Protein AF-A0A6L9F354-F1 (afdb_monomer_lite)

Structure (mmCIF, N/CA/C/O backbone):
data_AF-A0A6L9F354-F1
#
_entry.id   AF-A0A6L9F354-F1
#
loop_
_atom_site.group_PDB
_atom_site.id
_atom_site.type_symbol
_atom_site.label_atom_id
_atom_site.label_alt_id
_atom_site.label_comp_id
_atom_site.label_asym_id
_atom_site.label_entity_id
_atom_site.label_seq_id
_atom_site.pdbx_PDB_ins_code
_atom_site.Cartn_x
_atom_site.Cartn_y
_atom_site.Cartn_z
_atom_site.occupancy
_atom_site.B_iso_or_equiv
_atom_site.auth_seq_id
_atom_site.auth_comp_id
_atom_site.auth_asym_id
_atom_site.auth_atom_id
_atom_site.pdbx_PDB_model_num
ATOM 1 N N . MET A 1 1 ? -67.242 -38.891 6.039 1.00 53.78 1 MET A N 1
ATOM 2 C CA . MET A 1 1 ? -65.949 -39.460 6.493 1.00 53.78 1 MET A CA 1
ATOM 3 C C . MET A 1 1 ? -64.707 -39.000 5.705 1.00 53.78 1 MET A C 1
ATOM 5 O O . MET A 1 1 ? -63.639 -39.540 5.950 1.00 53.78 1 MET A O 1
ATOM 9 N N . ASN A 1 2 ? -64.773 -37.965 4.845 1.00 54.09 2 ASN A N 1
ATOM 10 C CA . ASN A 1 2 ? -63.636 -37.584 3.977 1.00 54.09 2 ASN A CA 1
ATOM 11 C C . ASN A 1 2 ? -62.938 -36.252 4.314 1.00 54.09 2 ASN A C 1
ATOM 13 O O . ASN A 1 2 ? -61.935 -35.940 3.690 1.00 54.09 2 ASN A O 1
ATOM 17 N N . LYS A 1 3 ? -63.406 -35.466 5.296 1.00 46.69 3 LYS A N 1
ATOM 18 C CA . LYS A 1 3 ? -62.803 -34.149 5.602 1.00 46.69 3 LYS A CA 1
ATOM 19 C C . LYS A 1 3 ? -61.625 -34.194 6.588 1.00 46.69 3 LYS A C 1
ATOM 21 O O . LYS A 1 3 ? -60.781 -33.311 6.554 1.00 46.69 3 LYS A O 1
ATOM 26 N N . ILE A 1 4 ? -61.518 -35.241 7.409 1.00 52.12 4 ILE A N 1
ATOM 27 C CA . ILE A 1 4 ? -60.465 -35.350 8.439 1.00 52.12 4 ILE A CA 1
ATOM 28 C C . ILE A 1 4 ? -59.124 -35.828 7.846 1.00 52.12 4 ILE A C 1
ATOM 30 O O . ILE A 1 4 ? -58.065 -35.465 8.348 1.00 52.12 4 ILE A O 1
ATOM 34 N N . LYS A 1 5 ? -59.139 -36.559 6.720 1.00 48.53 5 LYS A N 1
ATOM 35 C CA . LYS A 1 5 ? -57.907 -37.052 6.073 1.00 48.53 5 LYS A CA 1
ATOM 36 C C . LYS A 1 5 ? -57.062 -35.954 5.411 1.00 48.53 5 LYS A C 1
ATOM 38 O O . LYS A 1 5 ? -55.851 -36.115 5.328 1.00 48.53 5 LYS A O 1
ATOM 43 N N . TYR A 1 6 ? -57.658 -34.836 4.992 1.00 52.31 6 TYR A N 1
ATOM 44 C CA . TYR A 1 6 ? -56.912 -33.753 4.333 1.00 52.31 6 TYR A CA 1
ATOM 45 C C . TYR A 1 6 ? -56.181 -32.824 5.315 1.00 52.31 6 TYR A C 1
ATOM 47 O O . TYR A 1 6 ? -55.147 -32.267 4.963 1.00 52.31 6 TYR A O 1
ATOM 55 N N . ILE A 1 7 ? -56.649 -32.709 6.563 1.00 54.97 7 ILE A N 1
ATOM 56 C CA . ILE A 1 7 ? -56.031 -31.823 7.566 1.00 54.97 7 ILE A CA 1
ATOM 57 C C . ILE A 1 7 ? -54.688 -32.384 8.063 1.00 54.97 7 ILE A C 1
ATOM 59 O O . ILE A 1 7 ? -53.736 -31.631 8.254 1.00 54.97 7 ILE A O 1
ATOM 63 N N . ILE A 1 8 ? -54.570 -33.709 8.199 1.00 54.41 8 ILE A N 1
ATOM 64 C CA . ILE A 1 8 ? -53.332 -34.354 8.673 1.00 54.41 8 ILE A CA 1
ATOM 65 C C . ILE A 1 8 ? -52.228 -34.302 7.600 1.00 54.41 8 ILE A C 1
ATOM 67 O O . ILE A 1 8 ? -51.055 -34.139 7.930 1.00 54.41 8 ILE A O 1
ATOM 71 N N . ILE A 1 9 ? -52.594 -34.348 6.313 1.00 54.56 9 ILE A N 1
ATOM 72 C CA . ILE A 1 9 ? -51.629 -34.251 5.205 1.00 54.56 9 ILE A CA 1
ATOM 73 C C . ILE A 1 9 ? -51.102 -32.812 5.053 1.00 54.56 9 ILE A C 1
ATOM 75 O O . ILE A 1 9 ? -49.907 -32.625 4.829 1.00 54.56 9 ILE A O 1
ATOM 79 N N . SER A 1 10 ? -51.935 -31.785 5.264 1.00 53.31 10 SER A N 1
ATOM 80 C CA . SER A 1 10 ? -51.472 -30.388 5.232 1.00 53.31 10 SER A CA 1
ATOM 81 C C . SER A 1 10 ? -50.5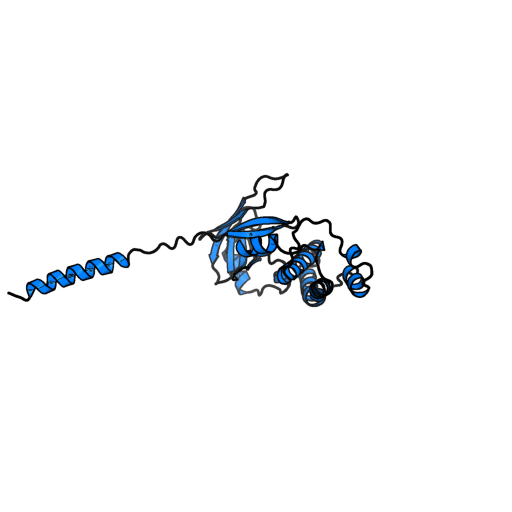40 -30.025 6.394 1.00 53.31 10 SER A C 1
ATOM 83 O O . SER A 1 10 ? -49.628 -29.225 6.198 1.00 53.31 10 SER A O 1
ATOM 85 N N . PHE A 1 11 ? -50.699 -30.632 7.576 1.00 52.28 11 PHE A N 1
ATOM 86 C CA . PHE A 1 11 ? -49.806 -30.365 8.712 1.00 52.28 11 PHE A CA 1
ATOM 87 C C . PHE A 1 11 ? -48.413 -30.990 8.529 1.00 52.28 11 PHE A C 1
ATOM 89 O O . PHE A 1 11 ? -47.414 -30.407 8.944 1.00 52.28 11 PHE A O 1
ATOM 96 N N . PHE A 1 12 ? -48.327 -32.135 7.843 1.00 50.78 12 PHE A N 1
ATOM 97 C CA . PHE A 1 12 ? -47.052 -32.797 7.554 1.00 50.78 12 PHE A CA 1
ATOM 98 C C . PHE A 1 12 ? -46.242 -32.084 6.459 1.00 50.78 12 PHE A C 1
ATOM 100 O O . PHE A 1 12 ? -45.018 -32.094 6.495 1.00 50.78 12 PHE A O 1
ATOM 107 N N . ILE A 1 13 ? -46.894 -31.415 5.503 1.00 53.69 13 ILE A N 1
ATOM 108 C CA . ILE A 1 13 ? -46.190 -30.645 4.461 1.00 53.69 13 ILE A CA 1
ATOM 109 C C . ILE A 1 13 ? -45.649 -29.316 5.021 1.00 53.69 13 ILE A C 1
ATOM 111 O O . ILE A 1 13 ? -44.578 -28.873 4.611 1.00 53.69 13 ILE A O 1
ATOM 115 N N . LEU A 1 14 ? -46.316 -28.712 6.011 1.00 49.09 14 LEU A N 1
ATOM 116 C CA . LEU A 1 14 ? -45.844 -27.479 6.657 1.00 49.09 14 LEU A CA 1
ATOM 117 C C . LEU A 1 14 ? -44.588 -27.685 7.522 1.00 49.09 14 LEU A C 1
ATOM 119 O O . LEU A 1 14 ? -43.729 -26.806 7.552 1.00 49.09 14 LEU A O 1
ATOM 123 N N . THR A 1 15 ? -44.402 -28.849 8.151 1.00 51.06 15 THR A N 1
ATOM 124 C CA . THR A 1 15 ? -43.202 -29.115 8.968 1.00 51.06 15 THR A CA 1
ATOM 125 C C . THR A 1 15 ? -41.948 -29.395 8.132 1.00 51.06 15 THR A C 1
ATOM 127 O O . THR A 1 15 ? -40.849 -29.020 8.541 1.00 51.06 15 THR A O 1
ATOM 130 N N . PHE A 1 16 ? -42.081 -29.954 6.923 1.00 48.53 16 PHE A N 1
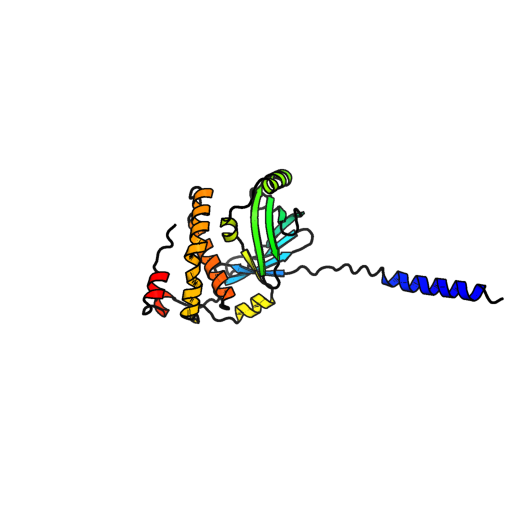ATOM 131 C CA . PHE A 1 16 ? -40.933 -30.153 6.026 1.00 48.53 16 PHE A CA 1
ATOM 132 C C . PHE A 1 16 ? -40.443 -28.867 5.342 1.00 48.53 16 PHE A C 1
ATOM 134 O O . PHE A 1 16 ? -39.273 -28.796 4.961 1.00 48.53 16 PHE A O 1
ATOM 141 N N . VAL A 1 17 ? -41.285 -27.835 5.216 1.00 49.75 17 VAL A N 1
ATOM 142 C CA . VAL A 1 17 ? -40.865 -26.534 4.663 1.00 49.75 17 VAL A CA 1
ATOM 143 C C . VAL A 1 17 ? -40.218 -25.652 5.741 1.00 49.75 17 VAL A C 1
ATOM 145 O O . VAL A 1 17 ? -39.266 -24.931 5.445 1.00 49.75 17 VAL A O 1
ATOM 148 N N . SER A 1 18 ? -40.622 -25.775 7.009 1.00 45.53 18 SER A N 1
ATOM 149 C CA . SER A 1 18 ? -39.992 -25.036 8.115 1.00 45.53 18 SER A CA 1
ATOM 150 C C . SER A 1 18 ? -38.597 -25.550 8.496 1.00 45.53 18 SER A C 1
ATOM 152 O O . SER A 1 18 ? -37.767 -24.760 8.937 1.00 45.53 18 SER A O 1
ATOM 154 N N . CYS A 1 19 ? -38.271 -26.826 8.252 1.00 43.25 19 CYS A N 1
ATOM 155 C CA . CYS A 1 19 ? -36.929 -27.354 8.544 1.00 43.25 19 CYS A CA 1
ATOM 156 C C . CYS A 1 19 ? -35.838 -26.922 7.547 1.00 43.25 19 CYS A C 1
ATOM 158 O O . CYS A 1 19 ? -34.658 -27.011 7.875 1.00 43.25 19 CYS A O 1
ATOM 160 N N . LYS A 1 20 ? -36.182 -26.415 6.352 1.00 46.69 20 LYS A N 1
ATOM 161 C CA . LYS A 1 20 ? -35.177 -25.878 5.410 1.00 46.69 20 LYS A CA 1
ATOM 162 C C . LYS A 1 20 ? -34.845 -24.400 5.626 1.00 46.69 20 LYS A C 1
ATOM 164 O O . LYS A 1 20 ? -33.807 -23.957 5.147 1.00 46.69 20 LYS A O 1
ATOM 169 N N . ALA A 1 21 ? -35.660 -23.659 6.377 1.00 42.12 21 ALA A N 1
ATOM 170 C CA . ALA A 1 21 ? -35.386 -22.259 6.719 1.00 42.12 21 ALA A CA 1
ATOM 171 C C . ALA A 1 21 ? -34.493 -22.100 7.966 1.00 42.12 21 ALA A C 1
ATOM 173 O O . ALA A 1 21 ? -34.005 -21.008 8.239 1.00 42.12 21 ALA A O 1
ATOM 174 N N . GLN A 1 22 ? -34.259 -23.190 8.705 1.00 38.31 22 GLN A N 1
ATOM 175 C CA . GLN A 1 22 ? -33.441 -23.212 9.921 1.00 38.31 22 GLN A CA 1
ATOM 176 C C . GLN A 1 22 ? -32.069 -23.869 9.724 1.00 38.31 22 GLN A C 1
ATOM 178 O O . GLN A 1 22 ? -31.306 -24.007 10.672 1.00 38.31 22 GLN A O 1
ATOM 183 N N . ASN A 1 23 ? -31.699 -24.154 8.473 1.00 34.44 23 ASN A N 1
ATOM 184 C CA . ASN A 1 23 ? -30.311 -23.991 8.065 1.00 34.44 23 ASN A CA 1
ATOM 185 C C . ASN A 1 23 ? -30.104 -22.496 7.828 1.00 34.44 23 ASN A C 1
ATOM 187 O O . ASN A 1 23 ? -29.947 -22.041 6.695 1.00 34.44 23 ASN A O 1
ATOM 191 N N . SER A 1 24 ? -30.117 -21.724 8.919 1.00 36.81 24 SER A N 1
ATOM 192 C CA . SER A 1 24 ? -29.285 -20.538 8.981 1.00 36.81 24 SER A CA 1
ATOM 193 C C . SER A 1 24 ? -27.887 -21.048 8.687 1.00 36.81 24 SER A C 1
ATOM 195 O O . SER A 1 24 ? -27.198 -21.587 9.554 1.00 36.81 24 SER A O 1
ATOM 197 N N . ILE A 1 25 ? -27.525 -20.965 7.413 1.00 41.47 25 ILE A N 1
ATOM 198 C CA . ILE A 1 25 ? -26.162 -20.857 6.963 1.00 41.47 25 ILE A CA 1
ATOM 199 C C . ILE A 1 25 ? -25.637 -19.694 7.803 1.00 41.47 25 ILE A C 1
ATOM 201 O O . ILE A 1 25 ? -25.779 -18.525 7.450 1.00 41.47 25 ILE A O 1
ATOM 205 N N . GLU A 1 26 ? -25.097 -20.013 8.981 1.00 37.38 26 GLU A N 1
ATOM 206 C CA . GLU A 1 26 ? -23.931 -19.327 9.483 1.00 37.38 26 GLU A CA 1
ATOM 207 C C . GLU A 1 26 ? -22.971 -19.404 8.306 1.00 37.38 26 GLU A C 1
ATOM 209 O O . GLU A 1 26 ? -22.224 -20.369 8.139 1.00 37.38 26 GLU A O 1
ATOM 214 N N . ASN A 1 27 ? -23.052 -18.408 7.424 1.00 37.50 27 ASN A N 1
ATOM 215 C CA . ASN A 1 27 ? -21.945 -18.019 6.594 1.00 37.50 27 ASN A CA 1
ATOM 216 C C . ASN A 1 27 ? -20.887 -17.653 7.628 1.00 37.50 27 ASN A C 1
ATOM 218 O O . ASN A 1 27 ? -20.761 -16.502 8.041 1.00 37.50 27 ASN A O 1
ATOM 222 N N . LYS A 1 28 ? -20.158 -18.665 8.109 1.00 41.53 28 LYS A N 1
ATOM 223 C CA . LYS A 1 28 ? -18.803 -18.510 8.596 1.00 41.53 28 LYS A CA 1
ATOM 224 C C . LYS A 1 28 ? -18.057 -18.011 7.374 1.00 41.53 28 LYS A C 1
ATOM 226 O O . LYS A 1 28 ? -17.455 -18.802 6.652 1.00 41.53 28 LYS A O 1
ATOM 231 N N . GLU A 1 29 ? -18.219 -16.716 7.088 1.00 55.06 29 GLU A N 1
ATOM 232 C CA . GLU A 1 29 ? -17.441 -16.001 6.098 1.00 55.06 29 GLU A CA 1
ATOM 233 C C . GLU A 1 29 ? -16.009 -16.361 6.428 1.00 55.06 29 GLU A C 1
ATOM 235 O O . GLU A 1 29 ? -15.495 -16.047 7.507 1.00 55.06 29 GLU A O 1
ATOM 240 N N . THR A 1 30 ? -15.418 -17.174 5.561 1.00 59.25 30 THR A N 1
ATOM 241 C CA . THR A 1 30 ? -14.065 -17.638 5.784 1.00 59.25 30 THR A CA 1
ATOM 242 C C . THR A 1 30 ? -13.212 -16.374 5.805 1.00 59.25 30 THR A C 1
ATOM 244 O O . THR A 1 30 ? -13.335 -15.575 4.870 1.00 59.25 30 THR A O 1
ATOM 247 N N . PRO A 1 31 ? -12.419 -16.132 6.866 1.00 73.81 31 PRO A N 1
ATOM 248 C CA . PRO A 1 31 ? -11.681 -14.887 7.007 1.00 73.81 31 PRO A CA 1
ATOM 249 C C . PRO A 1 31 ? -10.887 -14.605 5.735 1.00 73.81 31 PRO A C 1
ATOM 251 O O . PRO A 1 31 ? -10.047 -15.411 5.329 1.00 73.81 31 PRO A O 1
ATOM 254 N N . GLN A 1 32 ? -11.181 -13.487 5.073 1.00 84.31 32 GLN A N 1
ATOM 255 C CA . GLN A 1 32 ? -10.500 -13.156 3.831 1.00 84.31 32 GLN A CA 1
ATOM 256 C C . GLN A 1 32 ? -9.068 -12.728 4.156 1.00 84.31 32 GLN A C 1
ATOM 258 O O . GLN A 1 32 ? -8.847 -11.775 4.911 1.00 84.31 32 GLN A O 1
ATOM 263 N N . VAL A 1 33 ? -8.105 -13.448 3.581 1.00 93.69 33 VAL A N 1
ATOM 264 C CA . VAL A 1 33 ? -6.677 -13.153 3.712 1.00 93.69 33 VAL A CA 1
ATOM 265 C C . VAL A 1 33 ? -6.236 -12.275 2.548 1.00 93.69 33 VAL A C 1
ATOM 267 O O . VAL A 1 33 ? -6.520 -12.564 1.385 1.00 93.69 33 VAL A O 1
ATOM 270 N N . TRP A 1 34 ? -5.519 -11.213 2.884 1.00 95.88 34 TRP A N 1
ATOM 271 C CA . TRP A 1 34 ? -4.915 -10.267 1.960 1.00 95.88 34 TRP A CA 1
ATOM 272 C C . TRP A 1 34 ? -3.408 -10.225 2.171 1.00 95.88 34 TRP A C 1
ATOM 274 O O . TRP A 1 34 ? -2.936 -10.443 3.285 1.00 95.88 34 TRP A O 1
ATOM 284 N N . TYR A 1 35 ? -2.653 -9.905 1.127 1.00 95.12 35 TYR A N 1
ATOM 285 C CA . TYR A 1 35 ? -1.194 -9.967 1.139 1.00 95.12 35 TYR A CA 1
ATOM 286 C C . TYR A 1 35 ? -0.571 -8.639 0.737 1.00 95.12 35 TYR A C 1
ATOM 288 O O . TYR A 1 35 ? -1.126 -7.920 -0.080 1.00 95.12 35 TYR A O 1
ATOM 296 N N . SER A 1 36 ? 0.587 -8.287 1.274 1.00 92.81 36 SER A N 1
ATOM 297 C CA . SER A 1 36 ? 1.316 -7.103 0.807 1.00 92.81 36 SER A CA 1
ATOM 298 C C . SER A 1 36 ? 2.811 -7.336 0.890 1.00 92.81 36 SER A C 1
ATOM 300 O O . SER A 1 36 ? 3.277 -8.033 1.791 1.00 92.81 36 SER A O 1
ATOM 302 N N . TYR A 1 37 ? 3.543 -6.739 -0.042 1.00 90.00 37 TYR A N 1
ATOM 303 C CA . TYR A 1 37 ? 4.996 -6.771 -0.046 1.00 90.00 37 TYR A CA 1
ATOM 304 C C . TYR A 1 37 ? 5.543 -5.656 0.851 1.00 90.00 37 TYR A C 1
ATOM 306 O O . TYR A 1 37 ? 4.983 -4.555 0.888 1.00 90.00 37 TYR A O 1
ATOM 314 N N . ASN A 1 38 ? 6.603 -5.941 1.608 1.00 84.44 38 ASN A N 1
ATOM 315 C CA . ASN A 1 38 ? 7.429 -4.900 2.217 1.00 84.44 38 ASN A CA 1
ATOM 316 C C . ASN A 1 38 ? 8.431 -4.339 1.185 1.00 84.44 38 ASN A C 1
ATOM 318 O O . ASN A 1 38 ? 8.448 -4.747 0.023 1.00 84.44 38 ASN A O 1
ATOM 322 N N . THR A 1 39 ? 9.267 -3.394 1.613 1.00 75.81 39 THR A N 1
ATOM 323 C CA . THR A 1 39 ? 10.315 -2.779 0.778 1.00 75.81 39 THR A CA 1
ATOM 324 C C . THR A 1 39 ? 11.374 -3.777 0.305 1.00 75.81 39 THR A C 1
ATOM 326 O O . THR A 1 39 ? 12.026 -3.543 -0.703 1.00 75.81 39 THR A O 1
ATOM 329 N N . GLU A 1 40 ? 11.525 -4.910 0.990 1.00 79.81 40 GLU A N 1
ATOM 330 C CA . GLU A 1 40 ? 12.478 -5.978 0.655 1.00 79.81 40 GLU A CA 1
ATOM 331 C C . GLU A 1 40 ? 11.867 -7.066 -0.247 1.00 79.81 40 GLU A C 1
ATOM 333 O O . GLU A 1 40 ? 12.497 -8.093 -0.530 1.00 79.81 40 GLU A O 1
ATOM 338 N N . GLY A 1 41 ? 10.623 -6.855 -0.683 1.00 84.44 41 GLY A N 1
ATOM 339 C CA . GLY A 1 41 ? 9.870 -7.773 -1.527 1.00 84.44 41 GLY A CA 1
ATOM 340 C C . GLY A 1 41 ? 9.355 -9.018 -0.810 1.00 84.44 41 GLY A C 1
ATOM 341 O O . GLY A 1 41 ? 9.000 -10.005 -1.449 1.00 84.44 41 GLY A O 1
ATOM 342 N N . GLU A 1 42 ? 9.276 -8.988 0.515 1.00 87.75 42 GLU A N 1
ATOM 343 C CA . GLU A 1 42 ? 8.774 -10.092 1.322 1.00 87.75 42 GLU A CA 1
ATOM 344 C C . GLU A 1 42 ? 7.279 -9.948 1.603 1.00 87.75 42 GLU A C 1
ATOM 346 O O . GLU A 1 42 ? 6.756 -8.852 1.829 1.00 87.75 42 GLU A O 1
ATOM 351 N N . LEU A 1 43 ? 6.581 -11.082 1.625 1.00 89.94 43 LEU A N 1
ATOM 352 C CA . LEU A 1 43 ? 5.127 -11.119 1.675 1.00 89.94 43 LEU A CA 1
ATOM 353 C C . LEU A 1 43 ? 4.595 -11.210 3.112 1.00 89.94 43 LEU A C 1
ATOM 355 O O . LEU A 1 43 ? 4.704 -12.240 3.777 1.00 89.94 43 LEU A O 1
ATOM 359 N N . GLY A 1 44 ? 3.947 -10.144 3.575 1.00 92.06 44 GLY A N 1
ATOM 360 C CA . GLY A 1 44 ? 3.116 -10.152 4.778 1.00 92.06 44 GLY A CA 1
ATOM 361 C C . GLY A 1 44 ? 1.658 -10.481 4.465 1.00 92.06 44 GLY A C 1
ATOM 362 O O . GLY A 1 44 ? 1.224 -10.433 3.312 1.00 92.06 44 GLY A O 1
ATOM 363 N N . SER A 1 45 ? 0.867 -10.760 5.501 1.00 94.06 45 SER A N 1
ATOM 364 C CA . SER A 1 45 ? -0.576 -10.979 5.360 1.00 94.06 45 SER A CA 1
ATOM 365 C C . SER A 1 45 ? -1.405 -10.204 6.379 1.00 94.06 45 SER A C 1
ATOM 367 O O . SER A 1 45 ? -0.945 -9.863 7.467 1.00 94.06 45 SER A O 1
ATOM 369 N N . CYS A 1 46 ? -2.645 -9.926 6.002 1.00 94.50 46 CYS A N 1
ATOM 370 C CA . CYS A 1 46 ? -3.685 -9.326 6.816 1.00 94.50 46 CYS A CA 1
ATOM 371 C C . CYS A 1 46 ? -4.925 -10.214 6.718 1.00 94.50 46 CYS A C 1
ATOM 373 O O . CYS A 1 46 ? -5.360 -10.558 5.622 1.00 94.50 46 CYS A O 1
ATOM 375 N N . THR A 1 47 ? -5.479 -10.623 7.855 1.00 95.00 47 THR A N 1
ATOM 376 C CA . THR A 1 47 ? -6.701 -11.433 7.914 1.00 95.00 47 THR A CA 1
ATOM 377 C C . THR A 1 47 ? -7.780 -10.669 8.661 1.00 95.00 47 THR A C 1
ATOM 379 O O . THR A 1 47 ? -7.571 -10.267 9.808 1.00 95.00 47 THR A O 1
ATOM 382 N N . PHE A 1 48 ? -8.932 -10.490 8.017 1.00 92.19 48 PHE A N 1
ATOM 383 C CA . PHE A 1 48 ? -10.093 -9.836 8.614 1.00 92.19 48 PHE A CA 1
ATOM 384 C C . PHE A 1 48 ? -10.996 -10.859 9.296 1.00 92.19 48 PHE A C 1
ATOM 386 O O . PHE A 1 48 ? -11.477 -11.795 8.659 1.00 92.19 48 PHE A O 1
ATOM 393 N N . TYR A 1 49 ? -11.246 -10.643 10.581 1.00 92.00 49 TYR A N 1
ATOM 394 C CA . TYR A 1 49 ? -12.264 -11.328 11.368 1.00 92.00 49 TYR A CA 1
ATOM 395 C C . TYR A 1 49 ? -13.390 -10.345 11.705 1.00 92.00 49 TYR A C 1
ATOM 397 O O . TYR A 1 49 ? -13.290 -9.147 11.438 1.00 92.00 49 TYR A O 1
ATOM 405 N N . LYS A 1 50 ? -14.466 -10.848 12.319 1.00 89.19 50 LYS A N 1
ATOM 406 C CA . LYS A 1 50 ? -15.624 -10.032 12.709 1.00 89.19 50 LYS A CA 1
ATOM 407 C C . LYS A 1 50 ? -15.253 -8.890 13.668 1.00 89.19 50 LYS A C 1
ATOM 409 O O . LYS A 1 50 ? -15.805 -7.802 13.556 1.00 89.19 50 LYS A O 1
ATOM 414 N N . ASP A 1 51 ? -14.340 -9.154 14.596 1.00 93.25 51 ASP A N 1
ATOM 415 C CA . ASP A 1 51 ? -13.996 -8.312 15.747 1.00 93.25 51 ASP A CA 1
ATOM 416 C C . ASP A 1 51 ? -12.536 -7.833 15.746 1.00 93.25 51 ASP A C 1
ATOM 418 O O . ASP A 1 51 ? -12.127 -7.085 16.631 1.00 93.25 51 ASP A O 1
ATOM 422 N N . LYS A 1 52 ? -11.718 -8.267 14.782 1.00 94.38 52 LYS A N 1
ATOM 423 C CA . LYS A 1 52 ? -10.289 -7.936 14.741 1.00 94.38 52 LYS A CA 1
ATOM 424 C C . LYS A 1 52 ? -9.677 -8.093 13.359 1.00 94.38 52 LYS A C 1
ATOM 426 O O . LYS A 1 52 ? -10.186 -8.795 12.488 1.00 94.38 52 LYS A O 1
ATOM 431 N N . ILE A 1 53 ? -8.512 -7.488 13.210 1.00 94.69 53 ILE A N 1
ATOM 432 C CA . ILE A 1 53 ? -7.632 -7.580 12.058 1.00 94.69 53 ILE A CA 1
ATOM 433 C C . ILE A 1 53 ? -6.300 -8.134 12.555 1.00 94.69 53 ILE A C 1
ATOM 435 O O . ILE A 1 53 ? -5.715 -7.614 13.508 1.00 94.69 53 ILE A O 1
ATOM 439 N N . VAL A 1 54 ? -5.834 -9.215 11.935 1.00 94.69 54 VAL A N 1
ATOM 440 C CA . VAL A 1 54 ? -4.570 -9.866 12.294 1.00 94.69 54 VAL A CA 1
ATOM 441 C C . VAL A 1 54 ? -3.559 -9.634 11.186 1.00 94.69 54 VAL A C 1
ATOM 443 O O . VAL A 1 54 ? -3.735 -10.119 10.069 1.00 94.69 54 VAL A O 1
ATOM 446 N N . PHE A 1 55 ? -2.483 -8.931 11.518 1.00 92.88 55 PHE A N 1
ATOM 447 C CA . PHE A 1 55 ? -1.338 -8.703 10.651 1.00 92.88 55 PHE A CA 1
ATOM 448 C C . PHE A 1 55 ? -0.239 -9.698 10.990 1.00 92.88 55 PHE A C 1
ATOM 450 O O . PHE A 1 55 ? 0.132 -9.852 12.153 1.00 92.88 55 PHE A O 1
ATOM 457 N N . LYS A 1 56 ? 0.298 -10.360 9.972 1.00 91.81 56 LYS A N 1
ATOM 458 C CA . LYS A 1 56 ? 1.470 -11.224 10.089 1.00 91.81 56 LYS A CA 1
ATOM 459 C C . LYS A 1 56 ? 2.548 -10.666 9.179 1.00 91.81 56 LYS A C 1
ATOM 461 O O . LYS A 1 56 ? 2.354 -10.621 7.961 1.00 91.81 56 LYS A O 1
ATOM 466 N N . SER A 1 57 ? 3.651 -10.232 9.770 1.00 83.06 57 SER A N 1
ATOM 467 C CA . SER A 1 57 ? 4.832 -9.837 9.008 1.00 83.06 57 SER A CA 1
ATOM 468 C C . SER A 1 57 ? 5.458 -11.064 8.330 1.00 83.06 57 SER A C 1
ATOM 470 O O . SER A 1 57 ? 5.286 -12.184 8.832 1.00 83.06 57 SER A O 1
ATOM 472 N N . PRO A 1 58 ? 6.147 -10.881 7.191 1.00 75.00 58 PRO A N 1
ATOM 473 C CA . PRO A 1 58 ? 6.960 -11.941 6.602 1.00 75.00 58 PRO A CA 1
ATOM 474 C C . PRO A 1 58 ? 7.988 -12.467 7.615 1.00 75.00 58 PRO A C 1
ATOM 476 O O . PRO A 1 58 ? 8.408 -11.742 8.515 1.00 75.00 58 PRO A O 1
ATOM 479 N N . ILE A 1 59 ? 8.362 -13.742 7.479 1.00 60.41 59 ILE A N 1
ATOM 480 C CA . ILE A 1 59 ? 9.506 -14.306 8.206 1.00 60.41 59 ILE A CA 1
ATOM 481 C C . ILE A 1 59 ? 10.750 -13.810 7.482 1.00 60.41 59 ILE A C 1
ATOM 483 O O . ILE A 1 59 ? 10.941 -14.177 6.322 1.00 60.41 59 ILE A O 1
ATOM 487 N N . THR A 1 60 ? 11.575 -13.012 8.148 1.00 59.91 60 THR A N 1
ATOM 488 C CA . THR A 1 60 ? 12.916 -12.700 7.644 1.00 59.91 60 THR A CA 1
ATOM 489 C C . THR A 1 60 ? 13.912 -13.685 8.246 1.00 59.91 60 THR A C 1
ATOM 491 O O . THR A 1 60 ? 13.636 -14.304 9.275 1.00 59.91 60 THR A O 1
ATOM 494 N N . SER A 1 61 ? 15.087 -13.846 7.635 1.00 49.81 61 SER A N 1
ATOM 495 C CA . SER A 1 61 ? 16.170 -14.669 8.200 1.00 49.81 61 SER A CA 1
ATOM 496 C C . SER A 1 61 ? 16.638 -14.194 9.583 1.00 49.81 61 SER A C 1
ATOM 498 O O . SER A 1 61 ? 17.311 -14.941 10.285 1.00 49.81 61 SER A O 1
ATOM 500 N N . GLU A 1 62 ? 16.275 -12.969 9.973 1.00 55.00 62 GLU A N 1
ATOM 501 C CA . GLU A 1 62 ? 16.747 -12.285 11.178 1.00 55.00 62 GLU A CA 1
ATOM 502 C C . GLU A 1 62 ? 15.652 -12.062 12.237 1.00 55.00 62 GLU A C 1
ATOM 504 O O . GLU A 1 62 ? 15.954 -11.581 13.328 1.00 55.00 62 GLU A O 1
ATOM 509 N N . SER A 1 63 ? 14.382 -12.394 11.963 1.00 53.75 63 SER A N 1
ATOM 510 C CA . SER A 1 63 ? 13.297 -12.157 12.925 1.00 53.75 63 SER A CA 1
ATOM 511 C C . SER A 1 63 ? 12.219 -13.241 12.940 1.00 53.75 63 SER A C 1
ATOM 513 O O . SER A 1 63 ? 11.773 -13.746 11.908 1.00 53.75 63 SER A O 1
ATOM 515 N N . GLU A 1 64 ? 11.763 -13.585 14.148 1.00 59.69 64 GLU A N 1
ATOM 516 C CA . GLU A 1 64 ? 10.571 -14.408 14.336 1.00 59.69 64 GLU A CA 1
ATOM 517 C C . GLU A 1 64 ? 9.315 -13.698 13.807 1.00 59.69 64 GLU A C 1
ATOM 519 O O . GLU A 1 64 ? 9.244 -12.469 13.725 1.00 59.69 64 GLU A O 1
ATOM 524 N N . LYS A 1 65 ? 8.277 -14.482 13.481 1.00 62.31 65 LYS A N 1
ATOM 525 C CA . LYS A 1 65 ? 6.977 -13.958 13.038 1.00 62.31 65 LYS A CA 1
ATOM 526 C C . LYS A 1 65 ? 6.442 -12.930 14.035 1.00 62.31 65 LYS A C 1
ATOM 528 O O . LYS A 1 65 ? 5.901 -13.301 15.075 1.00 62.31 65 LYS A O 1
ATOM 533 N N . SER A 1 66 ? 6.462 -11.652 13.665 1.00 78.88 66 SER A N 1
ATOM 534 C CA . SER A 1 66 ? 5.691 -10.647 14.391 1.00 78.88 66 SER A CA 1
ATOM 535 C C . SER A 1 66 ? 4.227 -10.719 13.957 1.00 78.88 66 SER A C 1
ATOM 537 O O . SER A 1 66 ? 3.872 -10.520 12.790 1.00 78.88 66 SER A O 1
ATOM 539 N N . VAL A 1 67 ? 3.362 -11.051 14.915 1.00 87.56 67 VAL A N 1
ATOM 540 C CA . VAL A 1 67 ? 1.908 -10.996 14.757 1.00 87.56 67 VAL A CA 1
ATOM 541 C C . VAL A 1 67 ? 1.411 -9.766 15.499 1.00 87.56 67 VAL A C 1
ATOM 543 O O . VAL A 1 67 ? 1.613 -9.642 16.703 1.00 87.56 67 VAL A O 1
ATOM 546 N N . SER A 1 68 ? 0.749 -8.857 14.789 1.00 90.00 68 SER A N 1
ATOM 547 C CA . SER A 1 68 ? 0.062 -7.719 15.397 1.00 90.00 68 SER A CA 1
ATOM 548 C C . SER A 1 68 ? -1.440 -7.910 15.265 1.00 90.00 68 SER A C 1
ATOM 550 O O . SER A 1 68 ? -1.947 -8.218 14.186 1.00 90.00 68 SER A O 1
ATOM 552 N N . VAL A 1 69 ? -2.158 -7.732 16.368 1.00 94.00 69 VAL A N 1
ATOM 553 C CA . VAL A 1 69 ? -3.618 -7.811 16.407 1.00 94.00 69 VAL A CA 1
ATOM 554 C C . VAL A 1 69 ? -4.163 -6.412 16.641 1.00 94.00 69 VAL A C 1
ATOM 556 O O . VAL A 1 69 ? -3.661 -5.665 17.474 1.00 94.00 69 VAL A O 1
ATOM 559 N N . THR A 1 70 ? -5.170 -6.043 15.864 1.00 95.56 70 THR A N 1
ATOM 560 C CA . THR A 1 70 ? -5.874 -4.767 15.961 1.00 95.56 70 THR A CA 1
ATOM 561 C C . THR A 1 70 ? -7.362 -5.066 16.098 1.00 95.56 70 THR A C 1
ATOM 563 O O . THR A 1 70 ? -7.946 -5.680 15.210 1.00 95.56 70 THR A O 1
ATOM 566 N N . TYR A 1 71 ? -7.965 -4.701 17.225 1.00 97.12 71 TYR A N 1
ATOM 567 C CA . TYR A 1 71 ? -9.368 -4.991 17.531 1.00 97.12 71 TYR A CA 1
ATOM 568 C C . TYR A 1 71 ? -10.284 -3.958 16.884 1.00 97.12 71 TYR A C 1
ATOM 570 O O . TYR A 1 71 ? -9.939 -2.782 16.831 1.00 97.12 71 TYR A O 1
ATOM 578 N N . ILE A 1 72 ? -11.431 -4.390 16.371 1.00 96.38 72 ILE A N 1
ATOM 579 C CA . ILE A 1 72 ? -12.448 -3.520 15.781 1.00 96.38 72 ILE A CA 1
ATOM 580 C C . ILE A 1 72 ? -13.419 -3.130 16.891 1.00 96.38 72 ILE A C 1
ATOM 582 O O . ILE A 1 72 ? -14.176 -3.963 17.378 1.00 96.38 72 ILE A O 1
ATOM 586 N N . GLU A 1 73 ? -13.411 -1.854 17.256 1.00 97.19 73 GLU A N 1
ATOM 587 C CA . GLU A 1 73 ? -14.261 -1.315 18.320 1.00 97.19 73 GLU A CA 1
ATOM 588 C C . GLU A 1 73 ? -15.612 -0.861 17.763 1.00 97.19 73 GLU A C 1
ATOM 590 O O . GLU A 1 73 ? -16.663 -1.076 18.363 1.00 97.19 73 GLU A O 1
ATOM 595 N N . LYS A 1 74 ? -15.597 -0.219 16.587 1.00 95.25 74 LYS A N 1
ATOM 596 C CA . LYS A 1 74 ? -16.804 0.357 15.989 1.00 95.25 74 LYS A CA 1
ATOM 597 C C . LYS A 1 74 ? -16.690 0.475 14.478 1.00 95.25 74 LYS A C 1
ATOM 599 O O . LYS A 1 74 ? -15.637 0.810 13.945 1.00 95.25 74 LYS A O 1
ATOM 604 N N . ARG A 1 75 ? -17.803 0.272 13.775 1.00 94.31 75 ARG A N 1
ATOM 605 C CA . ARG A 1 75 ? -17.938 0.619 12.357 1.00 94.31 75 ARG A CA 1
ATOM 606 C C . ARG A 1 75 ? -18.616 1.981 12.247 1.00 94.31 75 ARG A C 1
ATOM 608 O O . ARG A 1 75 ? -19.747 2.123 12.697 1.00 94.31 75 ARG A O 1
ATOM 615 N N . LEU A 1 76 ? -17.925 2.960 11.666 1.00 92.50 76 LEU A N 1
ATOM 616 C CA . LEU A 1 76 ? -18.461 4.312 11.468 1.00 92.50 76 LEU A CA 1
ATOM 617 C C . LEU A 1 76 ? -19.305 4.390 10.196 1.00 92.50 76 LEU A C 1
ATOM 619 O O . LEU A 1 76 ? -20.359 5.013 10.183 1.00 92.50 76 LEU A O 1
ATOM 623 N N . ASN A 1 77 ? -18.845 3.738 9.127 1.00 91.69 77 ASN A N 1
ATOM 624 C CA . ASN A 1 77 ? -19.576 3.597 7.870 1.00 91.69 77 ASN A CA 1
ATOM 625 C C . ASN A 1 77 ? -19.066 2.368 7.088 1.00 91.69 77 ASN A C 1
ATOM 627 O O . ASN A 1 77 ? -18.395 1.488 7.635 1.00 91.69 77 ASN A O 1
ATOM 631 N N . THR A 1 78 ? -19.404 2.273 5.803 1.00 90.25 78 THR A N 1
ATOM 632 C CA . THR A 1 78 ? -18.997 1.162 4.929 1.00 90.25 78 THR A CA 1
ATOM 633 C C . THR A 1 78 ? -17.478 1.043 4.773 1.00 90.25 78 THR A C 1
ATOM 635 O O . THR A 1 78 ? -16.977 -0.071 4.631 1.00 90.25 78 THR A O 1
ATOM 638 N N . GLN A 1 79 ? -16.750 2.158 4.858 1.00 93.38 79 GLN A N 1
ATOM 639 C CA . GLN A 1 79 ? -15.310 2.243 4.608 1.00 93.38 79 GLN A CA 1
ATOM 640 C C . GLN A 1 79 ? -14.478 2.555 5.858 1.00 93.38 79 GLN A C 1
ATOM 642 O O . GLN A 1 79 ? -13.272 2.352 5.830 1.00 93.38 79 GLN A O 1
ATOM 647 N N . HIS A 1 80 ? -15.078 3.028 6.951 1.00 94.56 80 HIS A N 1
ATOM 648 C CA . HIS A 1 80 ? -14.337 3.507 8.120 1.00 94.56 80 HIS A CA 1
ATOM 649 C C . HIS A 1 80 ? -14.642 2.693 9.375 1.00 94.56 80 HIS A C 1
ATOM 651 O O . HIS A 1 80 ? -15.806 2.479 9.734 1.00 94.56 80 HIS A O 1
ATOM 657 N N . LEU A 1 81 ? -13.580 2.273 10.062 1.00 95.69 81 LEU A N 1
ATOM 658 C CA . LEU A 1 81 ? -13.628 1.538 11.325 1.00 95.69 81 LEU A CA 1
ATOM 659 C C . LEU A 1 81 ? -12.813 2.267 12.387 1.00 95.69 81 LEU A C 1
ATOM 661 O O . LEU A 1 81 ? -11.708 2.716 12.100 1.00 95.69 81 LEU A O 1
ATOM 665 N N . ILE A 1 82 ? -13.313 2.307 13.618 1.00 96.75 82 ILE A N 1
ATOM 666 C CA . ILE A 1 82 ? -12.483 2.572 14.789 1.00 96.75 82 ILE A CA 1
ATOM 667 C C . ILE A 1 82 ? -11.877 1.253 15.234 1.00 96.75 82 ILE A C 1
ATOM 669 O O . ILE A 1 82 ? -12.583 0.260 15.437 1.00 96.75 82 ILE A O 1
ATOM 673 N N . VAL A 1 83 ? -10.563 1.267 15.402 1.00 97.19 83 VAL A N 1
ATOM 674 C CA . VAL A 1 83 ? -9.789 0.124 15.851 1.00 97.19 83 VAL A CA 1
ATOM 675 C C . VAL A 1 83 ? -8.896 0.470 17.032 1.00 97.19 83 VAL A C 1
ATOM 677 O O . VAL A 1 83 ? -8.516 1.627 17.207 1.00 97.19 83 VAL A O 1
ATOM 680 N N . ARG A 1 84 ? -8.530 -0.548 17.812 1.00 97.19 84 ARG A N 1
ATOM 681 C CA . ARG A 1 84 ? -7.608 -0.463 18.944 1.00 97.19 84 ARG A CA 1
ATOM 682 C C . ARG A 1 84 ? -6.406 -1.380 18.749 1.00 97.19 84 ARG A C 1
ATOM 684 O O . ARG A 1 84 ? -6.554 -2.558 18.425 1.00 97.19 84 ARG A O 1
ATOM 691 N N . ASN A 1 85 ? -5.214 -0.852 18.991 1.00 94.50 85 ASN A N 1
ATOM 692 C CA . ASN A 1 85 ? -3.969 -1.603 19.055 1.00 94.50 85 ASN A CA 1
ATOM 693 C C . ASN A 1 85 ? -3.182 -1.161 20.294 1.00 94.50 85 ASN A C 1
ATOM 695 O O . ASN A 1 85 ? -2.591 -0.082 20.307 1.00 94.50 85 ASN A O 1
ATOM 699 N N . ASP A 1 86 ? -3.148 -2.015 21.317 1.00 91.12 86 ASP A N 1
ATOM 700 C CA . ASP A 1 86 ? -2.554 -1.695 22.624 1.00 91.12 86 ASP A CA 1
ATOM 701 C C . ASP A 1 86 ? -1.028 -1.490 22.567 1.00 91.12 86 ASP A C 1
ATOM 703 O O . ASP A 1 86 ? -0.430 -0.943 23.492 1.00 91.12 86 ASP A O 1
ATOM 707 N N . LEU A 1 87 ? -0.383 -1.884 21.461 1.00 89.25 87 LEU A N 1
ATOM 708 C CA . LEU A 1 87 ? 1.043 -1.653 21.217 1.00 89.25 87 LEU A CA 1
ATOM 709 C C . LEU A 1 87 ? 1.333 -0.252 20.653 1.00 89.25 87 LEU A C 1
ATOM 711 O O . LEU A 1 87 ? 2.498 0.126 20.515 1.00 89.25 87 LEU A O 1
ATOM 715 N N . LYS A 1 88 ? 0.305 0.515 20.271 1.00 88.62 88 LYS A N 1
ATOM 716 C CA . LYS A 1 88 ? 0.440 1.865 19.711 1.00 88.62 88 LYS A CA 1
ATOM 717 C C . LYS A 1 88 ? 0.096 2.923 20.755 1.00 88.62 88 LYS A C 1
ATOM 719 O O . LYS A 1 88 ? -0.724 2.715 21.644 1.00 88.62 88 LYS A O 1
ATOM 724 N N . LYS A 1 89 ? 0.739 4.085 20.635 1.00 90.69 89 LYS A N 1
ATOM 725 C CA . LYS A 1 89 ? 0.427 5.283 21.417 1.00 90.69 89 LYS A CA 1
ATOM 726 C C . LYS A 1 89 ? 0.224 6.453 20.441 1.00 90.69 89 LYS A C 1
ATOM 728 O O . LYS A 1 89 ? 1.192 6.813 19.771 1.00 90.69 89 LYS A O 1
ATOM 733 N N . PRO A 1 90 ? -0.993 7.014 20.334 1.00 92.75 90 PRO A N 1
ATOM 734 C CA . PRO A 1 90 ? -2.200 6.610 21.060 1.00 92.75 90 PRO A CA 1
ATOM 735 C C . PRO A 1 90 ? -2.780 5.268 20.533 1.00 92.75 90 PRO A C 1
ATOM 737 O O . PRO A 1 90 ? -2.462 4.875 19.408 1.00 92.75 90 PRO A O 1
ATOM 740 N N . PRO A 1 91 ? -3.566 4.525 21.341 1.00 94.31 91 PRO A N 1
ATOM 741 C CA . PRO A 1 91 ? -3.934 3.139 21.029 1.00 94.31 91 PRO A CA 1
ATOM 742 C C . PRO A 1 91 ? -5.105 2.995 20.052 1.00 94.31 91 PRO A C 1
ATOM 744 O O . PRO A 1 91 ? -5.288 1.908 19.507 1.00 94.31 91 PRO A O 1
ATOM 747 N N . TYR A 1 92 ? -5.896 4.046 19.812 1.00 96.75 92 TYR A N 1
ATOM 748 C CA . TYR A 1 92 ? -7.024 3.987 18.882 1.00 96.75 92 TYR A CA 1
ATOM 749 C C . TYR A 1 92 ? -6.714 4.696 17.568 1.00 96.75 92 TYR A C 1
ATOM 751 O O . TYR A 1 92 ? -6.000 5.702 17.529 1.00 96.75 92 TYR A O 1
ATOM 759 N N . ALA A 1 93 ? -7.309 4.197 16.490 1.00 95.50 93 ALA A N 1
ATOM 760 C CA . ALA A 1 93 ? -7.261 4.830 15.183 1.00 95.50 93 ALA A CA 1
ATOM 761 C C . ALA A 1 93 ? -8.573 4.652 14.417 1.00 95.50 93 ALA A C 1
ATOM 763 O O . ALA A 1 93 ? -9.252 3.636 14.558 1.00 95.50 93 ALA A O 1
ATOM 764 N N . VAL A 1 94 ? -8.900 5.618 13.562 1.00 95.19 94 VAL A N 1
ATOM 765 C CA . VAL A 1 94 ? -9.852 5.432 12.466 1.00 95.19 94 VAL A CA 1
ATOM 766 C C . VAL A 1 94 ? -9.072 4.903 11.274 1.00 95.19 94 VAL A C 1
ATOM 768 O O . VAL A 1 94 ? -8.185 5.589 10.765 1.00 95.19 94 VAL A O 1
ATOM 771 N N . ILE A 1 95 ? -9.403 3.704 10.808 1.00 94.44 95 ILE A N 1
ATOM 772 C CA . ILE A 1 95 ? -8.863 3.158 9.564 1.00 94.44 95 ILE A CA 1
ATOM 773 C C . ILE A 1 95 ? -9.882 3.296 8.440 1.00 94.44 95 ILE A C 1
ATOM 775 O O . ILE A 1 95 ? -11.066 3.000 8.618 1.00 94.44 95 ILE A O 1
ATOM 779 N N . LYS A 1 96 ? -9.404 3.725 7.275 1.00 94.50 96 LYS A N 1
ATOM 780 C CA . LYS A 1 96 ? -10.137 3.703 6.012 1.00 94.50 96 LYS A CA 1
ATOM 781 C C . LYS A 1 96 ? -9.805 2.409 5.283 1.00 94.50 96 LYS A C 1
ATOM 783 O O . LYS A 1 96 ? -8.641 2.019 5.211 1.00 94.50 96 LYS A O 1
ATOM 788 N N . ILE A 1 97 ? -10.827 1.747 4.760 1.00 94.19 97 ILE A N 1
ATOM 789 C CA . ILE A 1 97 ? -10.747 0.483 4.038 1.00 94.19 97 ILE A CA 1
ATOM 790 C C . ILE A 1 97 ? -11.559 0.606 2.750 1.00 94.19 97 ILE A C 1
ATOM 792 O O . ILE A 1 97 ? -12.782 0.740 2.784 1.00 94.19 97 ILE A O 1
ATOM 796 N N . GLU A 1 98 ? -10.887 0.482 1.609 1.00 94.44 98 GLU A N 1
ATOM 797 C CA . GLU A 1 98 ? -11.528 0.389 0.297 1.00 94.44 98 GLU A CA 1
ATOM 798 C C . GLU A 1 98 ? -11.291 -1.000 -0.288 1.00 94.44 98 GLU A C 1
ATOM 800 O O . GLU A 1 98 ? -10.165 -1.370 -0.627 1.00 94.44 98 GLU A O 1
ATOM 805 N N . LYS A 1 99 ? -12.359 -1.792 -0.396 1.00 91.88 99 LYS A N 1
ATOM 806 C CA . LYS A 1 99 ? -12.297 -3.164 -0.902 1.00 91.88 99 LYS A CA 1
ATOM 807 C C . LYS A 1 99 ? -12.654 -3.195 -2.387 1.00 91.88 99 LYS A C 1
ATOM 809 O O . LYS A 1 99 ? -13.818 -3.047 -2.744 1.00 91.88 99 LYS A O 1
ATOM 814 N N . GLY A 1 100 ? -11.654 -3.404 -3.236 1.00 91.19 100 GLY A N 1
ATOM 815 C CA . GLY A 1 100 ? -11.826 -3.759 -4.642 1.00 91.19 100 GLY A CA 1
ATOM 816 C C . GLY A 1 100 ? -11.844 -5.276 -4.858 1.00 91.19 100 GLY A C 1
ATOM 817 O O . GLY A 1 100 ? -11.744 -6.060 -3.914 1.00 91.19 100 GLY A O 1
ATOM 818 N N . ALA A 1 101 ? -11.946 -5.697 -6.123 1.00 90.31 101 ALA A N 1
ATOM 819 C CA . ALA A 1 101 ? -11.989 -7.116 -6.486 1.00 90.31 101 ALA A CA 1
ATOM 820 C C . ALA A 1 101 ? -10.672 -7.849 -6.171 1.00 90.31 101 ALA A C 1
ATOM 822 O O . ALA A 1 101 ? -10.678 -8.924 -5.579 1.00 90.31 101 ALA A O 1
ATOM 823 N N . SER A 1 102 ? -9.537 -7.255 -6.547 1.00 92.94 102 SER A N 1
ATOM 824 C CA . SER A 1 102 ? -8.206 -7.864 -6.409 1.00 92.94 102 SER A CA 1
ATOM 825 C C . SER A 1 102 ? -7.273 -7.106 -5.463 1.00 92.94 102 SER A C 1
ATOM 827 O O . SER A 1 102 ? -6.218 -7.639 -5.106 1.00 92.94 102 SER A O 1
ATOM 829 N N . ILE A 1 103 ? -7.672 -5.897 -5.054 1.00 93.81 103 ILE A N 1
ATOM 830 C CA . ILE A 1 103 ? -6.891 -4.954 -4.251 1.00 93.81 103 ILE A CA 1
ATOM 831 C C . ILE A 1 103 ? -7.765 -4.413 -3.116 1.00 93.81 103 ILE A C 1
ATOM 833 O O . ILE A 1 103 ? -8.896 -3.989 -3.343 1.00 93.81 103 ILE A O 1
ATOM 837 N N . LEU A 1 104 ? -7.214 -4.389 -1.910 1.00 94.75 104 LEU A N 1
ATOM 838 C CA . LEU A 1 104 ? -7.735 -3.726 -0.724 1.00 94.75 104 LEU A CA 1
ATOM 839 C C . LEU A 1 104 ? -6.793 -2.573 -0.372 1.00 94.75 104 LEU A C 1
ATOM 841 O O . LEU A 1 104 ? -5.598 -2.795 -0.178 1.00 94.75 104 LEU A O 1
ATOM 845 N N . LYS A 1 105 ? -7.317 -1.357 -0.255 1.00 94.38 105 LYS A N 1
ATOM 846 C CA . LYS A 1 105 ? -6.551 -0.202 0.226 1.00 94.38 105 LYS A CA 1
ATOM 847 C C . LYS A 1 105 ? -6.865 0.043 1.687 1.00 94.38 105 LYS A C 1
ATOM 849 O O . LYS A 1 105 ? -8.032 -0.006 2.077 1.00 94.38 105 LYS A O 1
ATOM 854 N N . MET A 1 106 ? -5.835 0.293 2.488 1.00 94.31 106 MET A N 1
ATOM 855 C CA . MET A 1 106 ? -6.001 0.568 3.910 1.00 94.31 106 MET A CA 1
ATOM 856 C C . MET A 1 106 ? -5.049 1.664 4.391 1.00 94.31 106 MET A C 1
ATOM 858 O O . MET A 1 106 ? -3.847 1.589 4.142 1.00 94.31 106 MET A O 1
ATOM 862 N N . SER A 1 107 ? -5.572 2.640 5.130 1.00 92.81 107 SER A N 1
ATOM 863 C CA . SER A 1 107 ? -4.797 3.717 5.761 1.00 92.81 107 SER A CA 1
ATOM 864 C C . SER A 1 107 ? -5.354 4.067 7.139 1.00 92.81 107 SER A C 1
ATOM 866 O O . SER A 1 107 ? -6.534 3.859 7.420 1.00 92.81 107 SER A O 1
ATOM 868 N N . SER A 1 108 ? -4.492 4.592 8.013 1.00 91.31 108 SER A N 1
ATOM 869 C CA . SER A 1 108 ? -4.908 5.217 9.271 1.00 91.31 108 SER A CA 1
ATOM 870 C C . SER A 1 108 ? -5.183 6.689 9.008 1.00 91.31 108 SER A C 1
ATOM 872 O O . SER A 1 108 ? -4.279 7.404 8.593 1.00 91.31 108 SER A O 1
ATOM 874 N N . VAL A 1 109 ? -6.409 7.133 9.259 1.00 88.81 109 VAL A N 1
ATOM 875 C CA . VAL A 1 109 ? -6.861 8.498 8.974 1.00 88.81 109 VAL A CA 1
ATOM 876 C C . VAL A 1 109 ? -6.595 9.405 10.170 1.00 88.81 109 VAL A C 1
ATOM 878 O O . VAL A 1 109 ? -5.941 10.429 10.053 1.00 88.81 109 VAL A O 1
ATOM 881 N N . ILE A 1 110 ? -7.066 9.013 11.352 1.00 90.50 110 ILE A N 1
ATOM 882 C CA . ILE A 1 110 ? -6.915 9.788 12.590 1.00 90.50 110 ILE A CA 1
ATOM 883 C C . ILE A 1 110 ? -6.528 8.815 13.699 1.00 90.50 110 ILE A C 1
ATOM 885 O O . ILE A 1 110 ? -7.009 7.683 13.718 1.00 90.50 110 ILE A O 1
ATOM 889 N N . THR A 1 111 ? -5.670 9.238 14.624 1.00 91.62 111 THR A N 1
ATOM 890 C CA . THR A 1 111 ? -5.309 8.466 15.823 1.00 91.62 111 THR A CA 1
ATOM 891 C C . THR A 1 111 ? -5.730 9.216 17.079 1.00 91.62 111 THR A C 1
ATOM 893 O O . THR A 1 111 ? -5.669 10.442 17.099 1.00 91.62 111 THR A O 1
ATOM 896 N N . GLY A 1 112 ? -6.130 8.509 18.132 1.00 93.31 112 GLY A N 1
ATOM 897 C CA . GLY A 1 112 ? -6.682 9.134 19.332 1.00 93.31 112 GLY A CA 1
ATOM 898 C C . GLY A 1 112 ? -6.659 8.223 20.553 1.00 93.31 112 GLY A C 1
ATOM 899 O O . GLY A 1 112 ? -6.409 7.021 20.460 1.00 93.31 112 GLY A O 1
ATOM 900 N N . SER A 1 113 ? -6.888 8.817 21.722 1.00 94.56 113 SER A N 1
ATOM 901 C CA . SER A 1 113 ? -6.788 8.119 23.010 1.00 94.56 113 SER A CA 1
ATOM 902 C C . SER A 1 113 ? -8.075 7.402 23.421 1.00 94.56 113 SER A C 1
ATOM 904 O O . SER A 1 113 ? -8.030 6.558 24.313 1.00 94.56 113 SER A O 1
ATOM 906 N N . SER A 1 114 ? -9.210 7.703 22.785 1.00 95.62 114 SER A N 1
ATOM 907 C CA . SER A 1 114 ? -10.493 7.047 23.046 1.00 95.62 114 SER A CA 1
ATOM 908 C C . SER A 1 114 ? -11.352 6.940 21.784 1.00 95.62 114 SER A C 1
ATOM 910 O O . SER A 1 114 ? -11.122 7.627 20.787 1.00 95.62 114 SER A O 1
ATOM 912 N N . VAL A 1 115 ? -12.371 6.076 21.841 1.00 95.38 115 VAL A N 1
ATOM 913 C CA . VAL A 1 115 ? -13.380 5.946 20.778 1.00 95.38 115 VAL A CA 1
ATOM 914 C C . VAL A 1 115 ? -14.143 7.263 20.609 1.00 95.38 115 VAL A C 1
ATOM 916 O O . VAL A 1 115 ? -14.212 7.772 19.496 1.00 95.38 115 VAL A O 1
ATOM 919 N N . SER A 1 116 ? -14.635 7.860 21.701 1.00 93.81 116 SER A N 1
ATOM 920 C CA . SER A 1 116 ? -15.434 9.093 21.649 1.00 93.81 116 SER A CA 1
ATOM 921 C C . SER A 1 116 ? -14.691 10.258 20.993 1.00 93.81 116 SER A C 1
ATOM 923 O O . SER A 1 116 ? -15.249 10.907 20.112 1.00 93.81 116 SER A O 1
ATOM 925 N N . SER A 1 117 ? -13.410 10.472 21.330 1.00 92.19 117 SER A N 1
ATOM 926 C CA . SER A 1 117 ? -12.625 11.564 20.731 1.00 92.19 117 SER A CA 1
ATOM 927 C C . SER A 1 117 ? -12.435 11.386 19.223 1.00 92.19 117 SER A C 1
ATOM 929 O O . SER A 1 117 ? -12.387 12.361 18.474 1.00 92.19 117 SER A O 1
ATOM 931 N N . LEU A 1 118 ? -12.312 10.134 18.766 1.00 92.69 118 LEU A N 1
ATOM 932 C CA . LEU A 1 118 ? -12.173 9.820 17.346 1.00 92.69 118 LEU A CA 1
ATOM 933 C C . LEU A 1 118 ? -13.475 10.036 16.577 1.00 92.69 118 LEU A C 1
ATOM 935 O O . LEU A 1 118 ? -13.425 10.476 15.434 1.00 92.69 118 LEU A O 1
ATOM 939 N N . GLU A 1 119 ? -14.627 9.739 17.179 1.00 93.12 119 GLU A N 1
ATOM 940 C CA . GLU A 1 119 ? -15.924 9.956 16.534 1.00 93.12 119 GLU A CA 1
ATOM 941 C C . GLU A 1 119 ? -16.218 11.434 16.296 1.00 93.12 119 GLU A C 1
ATOM 943 O O . GLU A 1 119 ? -16.712 11.789 15.228 1.00 93.12 119 GLU A O 1
ATOM 948 N N . GLU A 1 120 ? -15.913 12.284 17.275 1.00 90.56 120 GLU A N 1
ATOM 949 C CA . GLU A 1 120 ? -16.042 13.738 17.150 1.00 90.56 120 GLU A CA 1
ATOM 950 C C . GLU A 1 120 ? -15.085 14.261 16.075 1.00 90.56 120 GLU A C 1
ATOM 952 O O . GLU A 1 120 ? -15.526 14.841 15.082 1.00 90.56 120 GLU A O 1
ATOM 957 N N . SER A 1 121 ? -13.799 13.910 16.183 1.00 87.94 121 SER A N 1
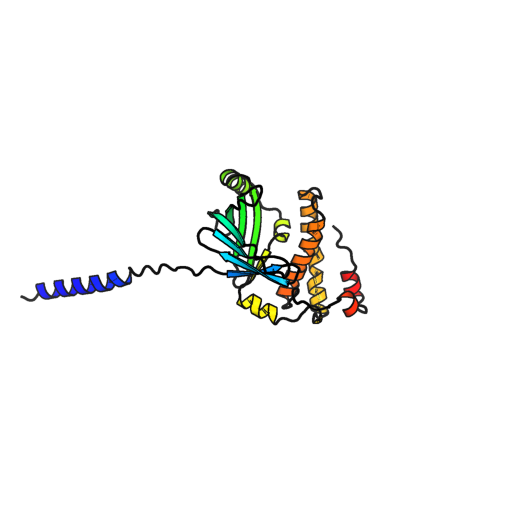ATOM 958 C CA . SER A 1 121 ? -12.773 14.333 15.219 1.00 87.94 121 SER A CA 1
ATOM 959 C C . SER A 1 121 ? -13.092 13.899 13.784 1.00 87.94 121 SER A C 1
ATOM 961 O O . SER A 1 121 ? -12.819 14.640 12.842 1.00 87.94 121 SER A O 1
ATOM 963 N N . PHE A 1 122 ? -13.667 12.707 13.597 1.00 89.12 122 PHE A N 1
ATOM 964 C CA . PHE A 1 122 ? -14.024 12.178 12.279 1.00 89.12 122 PHE A CA 1
ATOM 965 C C . PHE A 1 122 ? -15.220 12.897 11.639 1.00 89.12 122 PHE A C 1
ATOM 967 O O . PHE A 1 122 ? -15.293 12.973 10.417 1.00 89.12 122 PHE A O 1
ATOM 974 N N . LYS A 1 123 ? -16.165 13.418 12.432 1.00 86.44 123 LYS A N 1
ATOM 975 C CA . LYS A 1 123 ? -17.313 14.176 11.903 1.00 86.44 123 LYS A CA 1
ATOM 976 C C . LYS A 1 123 ? -16.917 15.568 11.426 1.00 86.44 123 LYS A C 1
ATOM 978 O O . LYS A 1 123 ? -17.522 16.081 10.491 1.00 86.44 123 LYS A O 1
ATOM 983 N N . GLU A 1 124 ? -15.937 16.169 12.088 1.00 80.75 124 GLU A N 1
ATOM 984 C CA . GLU A 1 124 ? -15.555 17.566 11.876 1.00 80.75 124 GLU A CA 1
ATOM 985 C C . GLU A 1 124 ? -14.494 17.741 10.787 1.00 80.75 124 GLU A C 1
ATOM 987 O O . GLU A 1 124 ? -14.390 18.817 10.203 1.00 80.75 124 GLU A O 1
ATOM 992 N N . ASN A 1 125 ? -13.724 16.692 10.478 1.00 77.00 125 ASN A N 1
ATOM 993 C CA . ASN A 1 125 ? -12.555 16.808 9.613 1.00 77.00 125 ASN A CA 1
ATOM 994 C C . ASN A 1 125 ? -12.670 15.960 8.349 1.00 77.00 125 ASN A C 1
ATOM 996 O O . ASN A 1 125 ? -12.830 14.740 8.394 1.00 77.00 125 ASN A O 1
ATOM 1000 N N . THR A 1 126 ? -12.483 16.613 7.202 1.00 79.69 126 THR A N 1
ATOM 1001 C CA . THR A 1 126 ? -12.182 15.908 5.954 1.00 79.69 126 THR A CA 1
ATOM 1002 C C . THR A 1 126 ? -10.693 15.552 5.952 1.00 79.69 126 THR A C 1
ATOM 1004 O O . THR A 1 126 ? -9.872 16.441 6.182 1.00 79.69 126 THR A O 1
ATOM 1007 N N . PRO A 1 127 ? -10.310 14.288 5.702 1.00 82.81 127 PRO A N 1
ATOM 1008 C CA . PRO A 1 127 ? -8.902 13.906 5.614 1.00 82.81 127 PRO A CA 1
ATOM 1009 C C . PRO A 1 127 ? -8.165 14.726 4.541 1.00 82.81 127 PRO A C 1
ATOM 1011 O O . PRO A 1 127 ? -8.713 14.889 3.446 1.00 82.81 127 PRO A O 1
ATOM 1014 N N . PRO A 1 128 ? -6.935 15.215 4.795 1.00 85.62 128 PRO A N 1
ATOM 1015 C CA . PRO A 1 128 ? -6.187 15.970 3.796 1.00 85.62 128 PRO A CA 1
ATOM 1016 C C . PRO A 1 128 ? -5.826 15.076 2.601 1.00 85.62 128 PRO A C 1
ATOM 1018 O O . PRO A 1 128 ? -5.662 13.859 2.735 1.00 85.62 128 PRO A O 1
ATOM 1021 N N . ALA A 1 129 ? -5.694 15.666 1.410 1.00 85.50 129 ALA A N 1
ATOM 1022 C CA . ALA A 1 129 ? -5.550 14.908 0.163 1.00 85.50 129 ALA A CA 1
ATOM 1023 C C . ALA A 1 129 ? -4.281 14.034 0.143 1.00 85.50 129 ALA A C 1
ATOM 1025 O O . ALA A 1 129 ? -4.276 12.936 -0.439 1.00 85.50 129 ALA A O 1
ATOM 1026 N N . TRP A 1 130 ? -3.223 14.473 0.829 1.00 89.88 130 TRP A N 1
ATOM 1027 C CA . TRP A 1 130 ? -1.984 13.713 0.979 1.00 89.88 130 TRP A CA 1
ATOM 1028 C C . TRP A 1 130 ? -2.143 12.414 1.780 1.00 89.88 130 TRP A C 1
ATOM 1030 O O . TRP A 1 130 ? -1.314 11.522 1.618 1.00 89.88 130 TRP A O 1
ATOM 1040 N N . MET A 1 131 ? -3.221 12.208 2.555 1.00 88.12 131 MET A N 1
ATOM 1041 C CA . MET A 1 131 ? -3.457 10.920 3.233 1.00 88.12 131 MET A CA 1
ATOM 1042 C C . MET A 1 131 ? -3.631 9.745 2.265 1.00 88.12 131 MET A C 1
ATOM 1044 O O . MET A 1 131 ? -3.458 8.592 2.649 1.00 88.12 131 MET A O 1
ATOM 1048 N N . SER A 1 132 ? -3.912 10.002 0.989 1.00 87.62 132 SER A N 1
ATOM 1049 C CA . SER A 1 132 ? -3.855 8.946 -0.029 1.00 87.62 132 SER A CA 1
ATOM 1050 C C . SER A 1 132 ? -2.443 8.362 -0.223 1.00 87.62 132 SER A C 1
ATOM 1052 O O . SER A 1 132 ? -2.310 7.234 -0.681 1.00 87.62 132 SER A O 1
ATOM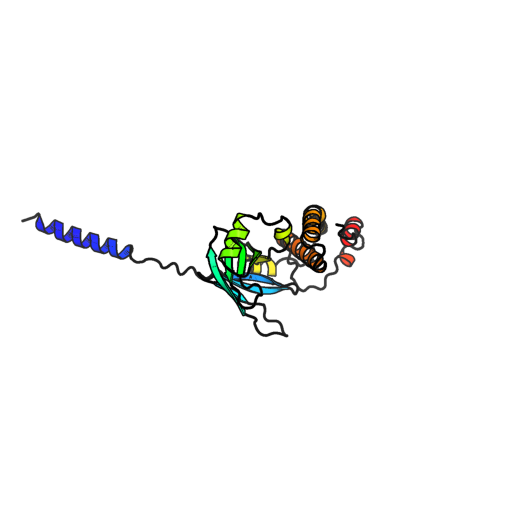 1054 N N . LEU A 1 133 ? -1.380 9.078 0.169 1.00 88.38 133 LEU A N 1
ATOM 1055 C CA . LEU A 1 133 ? 0.014 8.628 0.048 1.00 88.38 133 LEU A CA 1
ATOM 1056 C C . LEU A 1 133 ? 0.432 7.608 1.119 1.00 88.38 133 LEU A C 1
ATOM 1058 O O . LEU A 1 133 ? 1.398 6.870 0.925 1.00 88.38 133 LEU A O 1
ATOM 1062 N N . ILE A 1 134 ? -0.293 7.543 2.240 1.00 88.88 134 ILE A N 1
ATOM 1063 C CA . ILE A 1 134 ? -0.065 6.554 3.310 1.00 88.88 134 ILE A CA 1
ATOM 1064 C C . ILE A 1 134 ? -0.882 5.267 3.104 1.00 88.88 134 ILE A C 1
ATOM 1066 O O . ILE A 1 134 ? -0.813 4.358 3.934 1.00 88.88 134 ILE A O 1
ATOM 1070 N N . GLU A 1 135 ? -1.681 5.184 2.036 1.00 90.56 135 GLU A N 1
ATOM 1071 C CA . GLU A 1 135 ? -2.497 4.009 1.735 1.00 90.56 135 GLU A CA 1
ATOM 1072 C C . GLU A 1 135 ? -1.618 2.801 1.403 1.00 90.56 135 GLU A C 1
ATOM 1074 O O . GLU A 1 135 ? -0.799 2.804 0.483 1.00 90.56 135 GLU A O 1
ATOM 1079 N N . ARG A 1 136 ? -1.817 1.720 2.158 1.00 90.88 136 ARG A N 1
ATOM 1080 C CA . ARG A 1 136 ? -1.190 0.433 1.887 1.00 90.88 136 ARG A CA 1
ATOM 1081 C C . ARG A 1 136 ? -2.102 -0.401 1.003 1.00 90.88 136 ARG A C 1
ATOM 1083 O O . ARG A 1 136 ? -3.260 -0.643 1.348 1.00 90.88 136 ARG A O 1
ATOM 1090 N N . HIS A 1 137 ? -1.540 -0.890 -0.094 1.00 93.06 137 HIS A N 1
ATOM 1091 C CA . HIS A 1 137 ? -2.192 -1.840 -0.982 1.00 93.06 137 HIS A CA 1
ATOM 1092 C C . HIS A 1 137 ? -1.997 -3.265 -0.472 1.00 93.06 137 HIS A C 1
ATOM 1094 O O . HIS A 1 137 ? -0.877 -3.700 -0.196 1.00 93.06 137 HIS A O 1
ATOM 1100 N N . TRP A 1 138 ? -3.102 -3.992 -0.377 1.00 94.69 138 TRP A N 1
ATOM 1101 C CA . TRP A 1 138 ? -3.121 -5.416 -0.112 1.00 94.69 138 TRP A CA 1
ATOM 1102 C C . TRP A 1 138 ? -3.789 -6.143 -1.269 1.00 94.69 138 TRP A C 1
ATOM 1104 O O . TRP A 1 138 ? -4.772 -5.680 -1.834 1.00 94.69 138 TRP A O 1
ATOM 1114 N N . TYR A 1 139 ? -3.266 -7.302 -1.616 1.00 95.06 139 TYR A N 1
ATOM 1115 C CA . TYR A 1 139 ? -3.615 -8.065 -2.794 1.00 95.06 139 TYR A CA 1
ATOM 1116 C C . TYR A 1 139 ? -4.317 -9.357 -2.393 1.00 95.06 139 TYR A C 1
ATOM 1118 O O . TYR A 1 139 ? -4.019 -9.961 -1.361 1.00 95.06 139 TYR A O 1
ATOM 1126 N N . THR A 1 140 ? -5.266 -9.785 -3.215 1.00 94.81 140 THR A N 1
ATOM 1127 C CA . THR A 1 140 ? -5.768 -11.164 -3.163 1.00 94.81 140 THR A CA 1
ATOM 1128 C C . THR A 1 140 ? -4.654 -12.145 -3.518 1.00 94.81 140 THR A C 1
ATOM 1130 O O . THR A 1 140 ? -3.723 -11.785 -4.240 1.00 94.81 140 THR A O 1
ATOM 1133 N N . LYS A 1 141 ? -4.793 -13.408 -3.094 1.00 94.44 141 LYS A N 1
ATOM 1134 C CA . LYS A 1 141 ? -3.862 -14.477 -3.483 1.00 94.44 141 LYS A CA 1
ATOM 1135 C C . LYS A 1 141 ? -3.663 -14.547 -5.002 1.00 94.44 141 LYS A C 1
ATOM 1137 O O . LYS A 1 141 ? -2.539 -14.548 -5.472 1.00 94.44 141 LYS A O 1
ATOM 1142 N N . GLU A 1 142 ? -4.747 -14.486 -5.773 1.00 94.88 142 GLU A N 1
ATOM 1143 C CA . GLU A 1 142 ? -4.687 -14.514 -7.240 1.00 94.88 142 GLU A CA 1
ATOM 1144 C C . GLU A 1 142 ? -3.880 -13.342 -7.833 1.00 94.88 142 GLU A C 1
ATOM 1146 O O . GLU A 1 142 ? -3.178 -13.492 -8.832 1.00 94.88 142 GLU A O 1
ATOM 1151 N N . LYS A 1 143 ? -3.976 -12.138 -7.254 1.00 94.69 143 LYS A N 1
ATOM 1152 C CA . LYS A 1 143 ? -3.168 -10.993 -7.702 1.00 94.69 143 LYS A CA 1
ATOM 1153 C C . LYS A 1 143 ? -1.702 -11.158 -7.296 1.00 94.69 143 LYS A C 1
ATOM 1155 O O . LYS A 1 143 ? -0.842 -10.810 -8.097 1.00 94.69 143 LYS A O 1
ATOM 1160 N N . THR A 1 144 ? -1.421 -11.720 -6.122 1.00 94.19 144 THR A N 1
ATOM 1161 C CA . THR A 1 144 ? -0.062 -12.074 -5.685 1.00 94.19 144 THR A CA 1
ATOM 1162 C C . THR A 1 144 ? 0.575 -13.116 -6.608 1.00 94.19 144 THR A C 1
ATOM 1164 O O . THR A 1 144 ? 1.658 -12.866 -7.123 1.00 94.19 144 THR A O 1
ATOM 1167 N N . ASP A 1 145 ? -0.124 -14.210 -6.920 1.00 94.56 145 ASP A N 1
ATOM 1168 C CA . ASP A 1 145 ? 0.372 -15.273 -7.808 1.00 94.56 145 ASP A CA 1
ATOM 1169 C C . ASP A 1 145 ? 0.643 -14.748 -9.234 1.00 94.56 145 ASP A C 1
ATOM 1171 O O . ASP A 1 145 ? 1.560 -15.199 -9.923 1.00 94.56 145 ASP A O 1
ATOM 1175 N N . ARG A 1 146 ? -0.150 -13.768 -9.696 1.00 94.69 146 ARG A N 1
ATOM 1176 C CA . ARG A 1 146 ? 0.099 -13.057 -10.961 1.00 94.69 146 ARG A CA 1
ATOM 1177 C C . ARG A 1 146 ? 1.318 -12.144 -10.887 1.00 94.69 146 ARG A C 1
ATOM 1179 O O . ARG A 1 146 ? 2.084 -12.108 -11.841 1.00 94.69 146 ARG A O 1
ATOM 1186 N N . LEU A 1 147 ? 1.494 -11.416 -9.784 1.00 94.00 147 LEU A N 1
ATOM 1187 C CA . LEU A 1 147 ? 2.654 -10.547 -9.579 1.00 94.00 147 LEU A CA 1
ATOM 1188 C C . LEU A 1 147 ? 3.954 -11.345 -9.490 1.00 94.00 147 LEU A C 1
ATOM 1190 O O . LEU A 1 147 ? 4.959 -10.929 -10.049 1.00 94.00 147 LEU A O 1
ATOM 1194 N N . GLU A 1 148 ? 3.949 -12.515 -8.862 1.00 92.88 148 GLU A N 1
ATOM 1195 C CA . GLU A 1 148 ? 5.136 -13.372 -8.791 1.00 92.88 148 GLU A CA 1
ATOM 1196 C C . GLU A 1 148 ? 5.655 -13.777 -10.182 1.00 92.88 148 GLU A C 1
ATOM 1198 O O . GLU A 1 148 ? 6.861 -13.865 -10.399 1.00 92.88 148 GLU A O 1
ATOM 1203 N N . LYS A 1 149 ? 4.744 -13.947 -11.145 1.00 94.06 149 LYS A N 1
ATOM 1204 C CA . LYS A 1 149 ? 5.049 -14.313 -12.537 1.00 94.06 149 LYS A CA 1
ATOM 1205 C C . LYS A 1 149 ? 5.257 -13.114 -13.464 1.00 94.06 149 LYS A C 1
ATOM 1207 O O . LYS A 1 149 ? 5.575 -13.312 -14.633 1.00 94.06 149 LYS A O 1
ATOM 1212 N N . ALA A 1 150 ? 5.030 -11.896 -12.980 1.00 94.88 150 ALA A N 1
ATOM 1213 C CA . ALA A 1 150 ? 5.156 -10.691 -13.783 1.00 94.88 150 ALA A CA 1
ATOM 1214 C C . ALA A 1 150 ? 6.633 -10.344 -14.072 1.00 94.88 150 ALA A C 1
ATOM 1216 O O . ALA A 1 150 ? 7.525 -10.714 -13.293 1.00 94.88 150 ALA A O 1
ATOM 1217 N N . PRO A 1 151 ? 6.901 -9.624 -15.178 1.00 94.19 151 PRO A N 1
ATOM 1218 C CA . PRO A 1 151 ? 8.233 -9.129 -15.498 1.00 94.19 151 PRO A CA 1
ATOM 1219 C C . PRO A 1 151 ? 8.804 -8.267 -14.367 1.00 94.19 151 PRO A C 1
ATOM 1221 O O . PRO A 1 151 ? 8.082 -7.511 -13.705 1.00 94.19 151 PRO A O 1
ATOM 1224 N N . GLY A 1 152 ? 10.110 -8.404 -14.138 1.00 92.38 152 GLY A N 1
ATOM 1225 C CA . GLY A 1 152 ? 10.849 -7.568 -13.194 1.00 92.38 152 GLY A CA 1
ATOM 1226 C C . GLY A 1 152 ? 11.163 -6.182 -13.758 1.00 92.38 152 GLY A C 1
ATOM 1227 O O . GLY A 1 152 ? 10.787 -5.830 -14.876 1.00 92.38 152 GLY A O 1
ATOM 1228 N N . LEU A 1 153 ? 11.879 -5.373 -12.978 1.00 90.06 153 LEU A N 1
ATOM 1229 C CA . LEU A 1 153 ? 12.296 -4.029 -13.403 1.00 90.06 153 LEU A CA 1
ATOM 1230 C C . LEU A 1 153 ? 13.456 -4.053 -14.410 1.00 90.06 153 LEU A C 1
ATOM 1232 O O . LEU A 1 153 ? 13.634 -3.113 -15.181 1.00 90.06 153 LEU A O 1
ATOM 1236 N N . ASP A 1 154 ? 14.190 -5.160 -14.468 1.00 89.19 154 ASP A N 1
ATOM 1237 C CA . ASP A 1 154 ? 15.142 -5.495 -15.527 1.00 89.19 154 ASP A CA 1
ATOM 1238 C C . ASP A 1 154 ? 14.467 -5.664 -16.898 1.00 89.19 154 ASP A C 1
ATOM 1240 O O . ASP A 1 154 ? 15.078 -5.378 -17.926 1.00 89.19 154 ASP A O 1
ATOM 1244 N N . GLU A 1 155 ? 13.184 -6.019 -16.925 1.00 91.88 155 GLU A N 1
ATOM 1245 C CA . GLU A 1 155 ? 12.385 -6.240 -18.137 1.00 91.88 155 GLU A CA 1
ATOM 1246 C C . GLU A 1 155 ? 11.532 -5.012 -18.529 1.00 91.88 155 GLU A C 1
ATOM 1248 O O . GLU A 1 155 ? 10.835 -5.037 -19.541 1.00 91.88 155 GLU A O 1
ATOM 1253 N N . LEU A 1 156 ? 11.611 -3.910 -17.769 1.00 91.31 156 LEU A N 1
ATOM 1254 C CA . LEU A 1 156 ? 10.810 -2.695 -17.980 1.00 91.31 156 LEU A CA 1
ATOM 1255 C C . LEU A 1 156 ? 11.070 -2.046 -19.348 1.00 91.31 156 LEU A C 1
ATOM 1257 O O . LEU A 1 156 ? 12.222 -1.764 -19.688 1.00 91.31 156 LEU A O 1
ATOM 1261 N N . LYS A 1 157 ? 10.017 -1.779 -20.122 1.00 92.88 157 LYS A N 1
ATOM 1262 C CA . LYS A 1 157 ? 10.119 -1.081 -21.414 1.00 92.88 157 LYS A CA 1
ATOM 1263 C C . LYS A 1 157 ? 10.270 0.429 -21.238 1.00 92.88 157 LYS A C 1
ATOM 1265 O O . LYS A 1 157 ? 9.889 0.985 -20.209 1.00 92.88 157 LYS A O 1
ATOM 1270 N N . ARG A 1 158 ? 10.787 1.090 -22.276 1.00 92.50 158 ARG A N 1
ATOM 1271 C CA . ARG A 1 158 ? 10.978 2.546 -22.330 1.00 92.50 158 ARG A CA 1
ATOM 1272 C C . ARG A 1 158 ? 9.676 3.302 -22.044 1.00 92.50 158 ARG A C 1
ATOM 1274 O O . ARG A 1 158 ? 9.626 4.148 -21.157 1.00 92.50 158 ARG A O 1
ATOM 1281 N N . GLU A 1 159 ? 8.613 2.963 -22.765 1.00 93.38 159 GLU A N 1
ATOM 1282 C CA . GLU A 1 159 ? 7.310 3.636 -22.703 1.00 93.38 159 GLU A CA 1
ATOM 1283 C C . GLU A 1 159 ? 6.638 3.440 -21.341 1.00 93.38 159 GLU A C 1
ATOM 1285 O O . GLU A 1 159 ? 6.023 4.361 -20.799 1.00 93.38 159 GLU A O 1
ATOM 1290 N N . ASP A 1 160 ? 6.803 2.253 -20.760 1.00 91.88 160 ASP A N 1
ATOM 1291 C CA . ASP A 1 160 ? 6.282 1.932 -19.435 1.00 91.88 160 ASP A CA 1
ATOM 1292 C C . ASP A 1 160 ? 7.054 2.681 -18.346 1.00 91.88 160 ASP A C 1
ATOM 1294 O O . ASP A 1 160 ? 6.441 3.182 -17.402 1.00 91.88 160 ASP A O 1
ATOM 1298 N N . LEU A 1 161 ? 8.377 2.837 -18.495 1.00 88.38 161 LEU A N 1
ATOM 1299 C CA . LEU A 1 161 ? 9.170 3.666 -17.590 1.00 88.38 161 LEU A CA 1
ATOM 1300 C C . LEU A 1 161 ? 8.721 5.128 -17.656 1.00 88.38 161 LEU A C 1
ATOM 1302 O O . LEU A 1 161 ? 8.427 5.700 -16.609 1.00 88.38 161 LEU A O 1
ATOM 1306 N N . LEU A 1 162 ? 8.580 5.708 -18.851 1.00 88.31 162 LEU A N 1
ATOM 1307 C CA . LEU A 1 162 ? 8.073 7.075 -19.021 1.00 88.31 162 LEU A CA 1
ATOM 1308 C C . LEU A 1 162 ? 6.687 7.253 -18.391 1.00 88.31 162 LEU A C 1
ATOM 1310 O O . LEU A 1 162 ? 6.479 8.169 -17.596 1.00 88.31 162 LEU A O 1
ATOM 1314 N N . THR A 1 163 ? 5.760 6.335 -18.663 1.00 87.31 163 THR A N 1
ATOM 1315 C CA . THR A 1 163 ? 4.418 6.336 -18.055 1.00 87.31 163 THR A CA 1
ATOM 1316 C C . THR A 1 163 ? 4.506 6.261 -16.529 1.00 87.31 163 THR A C 1
ATOM 1318 O O . THR A 1 163 ? 3.838 7.003 -15.807 1.00 87.31 163 THR A O 1
ATOM 1321 N N . SER A 1 164 ? 5.400 5.415 -16.015 1.00 84.31 164 SER A N 1
ATOM 1322 C CA . SER A 1 164 ? 5.696 5.291 -14.590 1.00 84.31 164 SER A CA 1
ATOM 1323 C C . SER A 1 164 ? 6.532 6.440 -14.024 1.00 84.31 164 SER A C 1
ATOM 1325 O O . SER A 1 164 ? 6.949 6.334 -12.883 1.00 84.31 164 SER A O 1
ATOM 1327 N N . LEU A 1 165 ? 6.818 7.510 -14.767 1.00 81.44 165 LEU A N 1
ATOM 1328 C CA . LEU A 1 165 ? 7.491 8.720 -14.273 1.00 81.44 165 LEU A CA 1
ATOM 1329 C C . LEU A 1 165 ? 6.615 9.971 -14.434 1.00 81.44 165 LEU A C 1
ATOM 1331 O O . LEU A 1 165 ? 6.815 10.955 -13.725 1.00 81.44 165 LEU A O 1
ATOM 1335 N N . GLN A 1 166 ? 5.575 9.913 -15.272 1.00 78.00 166 GLN A N 1
ATOM 1336 C CA . GLN A 1 166 ? 4.593 10.986 -15.475 1.00 78.00 166 GLN A CA 1
ATOM 1337 C C . GLN A 1 166 ? 3.697 11.272 -14.253 1.00 78.00 166 GLN A C 1
ATOM 1339 O O . GLN A 1 166 ? 2.897 12.203 -14.282 1.00 78.00 166 GLN A O 1
ATOM 1344 N N . TRP A 1 167 ? 3.824 10.526 -13.151 1.00 73.50 167 TRP A N 1
ATOM 1345 C CA . TRP A 1 167 ? 3.068 10.783 -11.917 1.00 73.50 167 TRP A CA 1
ATOM 1346 C C . TRP A 1 167 ? 3.614 11.913 -11.045 1.00 73.50 167 TRP A C 1
ATOM 1348 O O . TRP A 1 167 ? 2.992 12.254 -10.038 1.00 73.50 167 TRP A O 1
ATOM 1358 N N . ARG A 1 168 ? 4.766 12.491 -11.393 1.00 75.38 168 ARG A N 1
ATOM 1359 C CA . ARG A 1 168 ? 5.405 13.543 -10.591 1.00 75.38 168 ARG A CA 1
ATOM 1360 C C . ARG A 1 168 ? 4.491 14.745 -10.325 1.00 75.38 168 ARG A C 1
ATOM 1362 O O . ARG A 1 168 ? 4.394 15.105 -9.156 1.00 75.38 168 ARG A O 1
ATOM 1369 N N . PRO A 1 169 ? 3.755 15.309 -11.310 1.00 74.06 169 PRO A N 1
ATOM 1370 C CA . PRO A 1 169 ? 2.895 16.467 -11.053 1.00 74.06 169 PRO A CA 1
ATOM 1371 C C . PRO A 1 169 ? 1.785 16.219 -10.013 1.00 74.06 169 PRO A C 1
ATOM 1373 O O . PRO A 1 169 ? 1.772 16.924 -9.005 1.00 74.06 169 PRO A O 1
ATOM 1376 N N . PRO A 1 170 ? 0.906 15.197 -10.147 1.00 76.94 170 PRO A N 1
ATOM 1377 C CA . PRO A 1 170 ? -0.143 14.959 -9.150 1.00 76.94 170 PRO A CA 1
ATOM 1378 C C . PRO A 1 170 ? 0.399 14.478 -7.797 1.00 76.94 170 PRO A C 1
ATOM 1380 O O . PRO A 1 170 ? -0.320 14.514 -6.796 1.00 76.94 170 PRO A O 1
ATOM 1383 N N . LEU A 1 171 ? 1.639 13.979 -7.747 1.00 83.44 171 LEU A N 1
ATOM 1384 C CA . LEU A 1 171 ? 2.291 13.633 -6.491 1.00 83.44 171 LEU A CA 1
ATOM 1385 C C . LEU A 1 171 ? 2.861 14.873 -5.786 1.00 83.44 171 LEU A C 1
ATOM 1387 O O . LEU A 1 171 ? 2.748 14.961 -4.566 1.00 83.44 171 LEU A O 1
ATOM 1391 N N . SER A 1 172 ? 3.421 15.827 -6.535 1.00 85.00 172 SER A N 1
ATOM 1392 C CA . SER A 1 172 ? 4.046 17.042 -5.999 1.00 85.00 172 SER A CA 1
ATOM 1393 C C . SER A 1 172 ? 3.093 17.844 -5.116 1.00 85.00 172 SER A C 1
ATOM 1395 O O . SER A 1 172 ? 3.433 18.143 -3.977 1.00 85.00 172 SER A O 1
ATOM 1397 N N . GLU A 1 173 ? 1.865 18.095 -5.584 1.00 87.38 173 GLU A N 1
ATOM 1398 C CA . GLU A 1 173 ? 0.848 18.846 -4.826 1.00 87.38 173 GLU A CA 1
ATOM 1399 C C . GLU A 1 173 ? 0.548 18.200 -3.465 1.00 87.38 173 GLU A C 1
ATOM 1401 O O . GLU A 1 173 ? 0.467 18.867 -2.434 1.00 87.38 173 GLU A O 1
ATOM 1406 N N . LYS A 1 174 ? 0.434 16.867 -3.436 1.00 90.44 174 LYS A N 1
ATOM 1407 C CA . LYS A 1 174 ? 0.188 16.118 -2.198 1.00 90.44 174 LYS A CA 1
ATOM 1408 C C . LYS A 1 174 ? 1.403 16.120 -1.275 1.00 90.44 174 LYS A C 1
ATOM 1410 O O . LYS A 1 174 ? 1.241 16.151 -0.060 1.00 90.44 174 LYS A O 1
ATOM 1415 N N . LEU A 1 175 ? 2.610 16.052 -1.827 1.00 90.00 175 LEU A N 1
ATOM 1416 C CA . LEU A 1 175 ? 3.842 16.089 -1.040 1.00 90.00 175 LEU A CA 1
ATOM 1417 C C . LEU A 1 175 ? 4.073 17.470 -0.424 1.00 90.00 175 LEU A C 1
ATOM 1419 O O . LEU A 1 175 ? 4.452 17.544 0.743 1.00 90.00 175 LEU A O 1
ATOM 1423 N N . GLN A 1 176 ? 3.764 18.541 -1.153 1.00 89.00 176 GLN A N 1
ATOM 1424 C CA . GLN A 1 176 ? 3.800 19.899 -0.623 1.00 89.00 176 GLN A CA 1
ATOM 1425 C C . GLN A 1 176 ? 2.781 20.075 0.511 1.00 89.00 176 GLN A C 1
ATOM 1427 O O . GLN A 1 176 ? 3.157 20.496 1.603 1.00 89.00 176 GLN A O 1
ATOM 1432 N N . GLN A 1 177 ? 1.529 19.646 0.310 1.00 90.12 177 GLN A N 1
ATOM 1433 C CA . GLN A 1 177 ? 0.514 19.699 1.368 1.00 90.12 177 GLN A CA 1
ATOM 1434 C C . GLN A 1 177 ? 0.940 18.903 2.612 1.00 90.12 177 GLN A C 1
ATOM 1436 O O . GLN A 1 177 ? 0.731 19.346 3.736 1.00 90.12 177 GLN A O 1
ATOM 1441 N N . TYR A 1 178 ? 1.563 17.733 2.426 1.00 91.12 178 TYR A N 1
ATOM 1442 C CA . TYR A 1 178 ? 2.108 16.952 3.535 1.00 91.12 178 TYR A CA 1
ATOM 1443 C C . TYR A 1 178 ? 3.154 17.743 4.327 1.00 91.12 178 TYR A C 1
ATOM 1445 O O . TYR A 1 178 ? 3.079 17.784 5.551 1.00 91.12 178 TYR A O 1
ATOM 1453 N N . LEU A 1 179 ? 4.110 18.376 3.642 1.00 89.75 179 LEU A N 1
ATOM 1454 C CA . LEU A 1 179 ? 5.159 19.169 4.280 1.00 89.75 179 LEU A CA 1
ATOM 1455 C C . LEU A 1 179 ? 4.603 20.383 5.035 1.00 89.75 179 LEU A C 1
ATOM 1457 O O . LEU A 1 179 ? 5.080 20.693 6.127 1.00 89.75 179 LEU A O 1
ATOM 1461 N N . GLU A 1 180 ? 3.589 21.045 4.480 1.00 90.50 180 GLU A N 1
ATOM 1462 C CA . GLU A 1 180 ? 2.893 22.163 5.122 1.00 90.50 180 GLU A CA 1
ATOM 1463 C C . GLU A 1 180 ? 2.148 21.701 6.386 1.00 90.50 180 GLU A C 1
ATOM 1465 O O . GLU A 1 180 ? 2.370 22.249 7.470 1.00 90.50 180 GLU A O 1
ATOM 1470 N N . ASP A 1 181 ? 1.346 20.636 6.280 1.00 88.56 181 ASP A N 1
ATOM 1471 C CA . ASP A 1 181 ? 0.542 20.095 7.383 1.00 88.56 181 ASP A CA 1
ATOM 1472 C C . ASP A 1 181 ? 1.405 19.522 8.513 1.00 88.56 181 ASP A C 1
ATOM 1474 O O . ASP A 1 181 ? 1.061 19.649 9.693 1.00 88.56 181 ASP A O 1
ATOM 1478 N N . THR A 1 182 ? 2.538 18.893 8.182 1.00 87.00 182 THR A N 1
ATOM 1479 C CA . THR A 1 182 ? 3.475 18.372 9.185 1.00 87.00 182 THR A CA 1
ATOM 1480 C C . THR A 1 182 ? 4.521 19.385 9.619 1.00 87.00 182 THR A C 1
ATOM 1482 O O . THR A 1 182 ? 5.357 19.042 10.446 1.00 87.00 182 THR A O 1
ATOM 1485 N N . LYS A 1 183 ? 4.514 20.620 9.100 1.00 88.56 183 LYS A N 1
ATOM 1486 C CA . LYS A 1 183 ? 5.545 21.638 9.380 1.00 88.56 183 LYS A CA 1
ATOM 1487 C C . LYS A 1 183 ? 6.967 21.115 9.138 1.00 88.56 183 LYS A C 1
ATOM 1489 O O . LYS A 1 183 ? 7.878 21.366 9.927 1.00 88.56 183 LYS A O 1
ATOM 1494 N N . ASN A 1 184 ? 7.151 20.367 8.051 1.00 83.31 184 ASN A N 1
ATOM 1495 C CA . ASN A 1 184 ? 8.385 19.662 7.698 1.00 83.31 184 ASN A CA 1
ATOM 1496 C C . ASN A 1 184 ? 8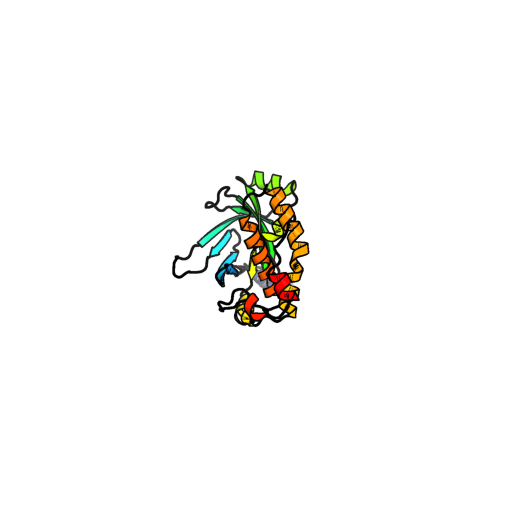.839 18.600 8.715 1.00 83.31 184 ASN A C 1
ATOM 1498 O O . ASN A 1 184 ? 9.991 18.159 8.691 1.00 83.31 184 ASN A O 1
ATOM 1502 N N . GLU A 1 185 ? 7.955 18.129 9.592 1.00 72.19 185 GLU A N 1
ATOM 1503 C CA . GLU A 1 185 ? 8.244 16.983 10.442 1.00 72.19 185 GLU A CA 1
ATOM 1504 C C . GLU A 1 185 ? 8.234 15.700 9.591 1.00 72.19 185 GLU A C 1
ATOM 1506 O O . GLU A 1 185 ? 7.277 15.409 8.872 1.00 72.19 185 GLU A O 1
ATOM 1511 N N . ARG A 1 186 ? 9.303 14.897 9.710 1.00 79.81 186 ARG A N 1
ATOM 1512 C CA . ARG A 1 186 ? 9.513 13.601 9.018 1.00 79.81 186 ARG A CA 1
ATOM 1513 C C . ARG A 1 186 ? 9.703 13.693 7.488 1.00 79.81 186 ARG A C 1
ATOM 1515 O O . ARG A 1 186 ? 9.077 12.927 6.753 1.00 79.81 186 ARG A O 1
ATOM 1522 N N . PRO A 1 187 ? 10.660 14.496 6.988 1.00 78.94 187 PRO A N 1
ATOM 1523 C CA . PRO A 1 187 ? 10.911 14.634 5.548 1.00 78.94 187 PRO A CA 1
ATOM 1524 C C . PRO A 1 187 ? 11.299 13.307 4.873 1.00 78.94 187 PRO A C 1
ATOM 1526 O O . PRO A 1 187 ? 11.038 13.103 3.692 1.00 78.94 187 PRO A O 1
ATOM 1529 N N . PHE A 1 188 ? 11.843 12.344 5.627 1.00 82.81 188 PHE A N 1
ATOM 1530 C CA . PHE A 1 188 ? 12.167 11.014 5.105 1.00 82.81 188 PHE A CA 1
ATOM 1531 C C . PHE A 1 188 ? 10.940 10.242 4.568 1.00 82.81 188 PHE A C 1
ATOM 1533 O O . PHE A 1 188 ? 11.099 9.328 3.760 1.00 82.81 188 PHE A O 1
ATOM 1540 N N . MET A 1 189 ? 9.718 10.582 5.004 1.00 85.75 189 MET A N 1
ATOM 1541 C CA . MET A 1 189 ? 8.485 9.942 4.529 1.00 85.75 189 MET A CA 1
ATOM 1542 C C . MET A 1 189 ? 8.198 10.240 3.058 1.00 85.75 189 MET A C 1
ATOM 1544 O O . MET A 1 189 ? 7.580 9.409 2.394 1.00 85.75 189 MET A O 1
ATOM 1548 N N . ILE A 1 190 ? 8.704 11.357 2.531 1.00 86.50 190 ILE A N 1
ATOM 1549 C CA . ILE A 1 190 ? 8.591 11.721 1.115 1.00 86.50 190 ILE A CA 1
ATOM 1550 C C . ILE A 1 190 ? 9.145 10.604 0.235 1.00 86.50 190 ILE A C 1
ATOM 1552 O O . ILE A 1 190 ? 8.457 10.138 -0.670 1.00 86.50 190 ILE A O 1
ATOM 1556 N N . TYR A 1 191 ? 10.347 10.111 0.548 1.00 83.69 191 TYR A N 1
ATOM 1557 C CA . TYR A 1 191 ? 10.970 9.018 -0.201 1.00 83.69 191 TYR A CA 1
ATOM 1558 C C . TYR A 1 191 ? 10.078 7.773 -0.232 1.00 83.69 191 TYR A C 1
ATOM 1560 O O . TYR A 1 191 ? 9.917 7.155 -1.282 1.00 83.69 191 TYR A O 1
ATOM 1568 N N . ARG A 1 192 ? 9.424 7.447 0.892 1.00 85.62 192 ARG A N 1
ATOM 1569 C CA . ARG A 1 192 ? 8.488 6.315 0.970 1.00 85.62 192 ARG A CA 1
ATOM 1570 C C . ARG A 1 192 ? 7.220 6.547 0.156 1.00 85.62 192 ARG A C 1
ATOM 1572 O O . ARG A 1 192 ? 6.726 5.610 -0.460 1.00 85.62 192 ARG A O 1
ATOM 1579 N N . PHE A 1 193 ? 6.679 7.763 0.149 1.00 88.38 193 PHE A N 1
ATOM 1580 C CA . PHE A 1 193 ? 5.500 8.099 -0.654 1.00 88.38 193 PHE A CA 1
ATOM 1581 C C . PHE A 1 193 ? 5.787 7.986 -2.144 1.00 88.38 193 PHE A C 1
ATOM 1583 O O . PHE A 1 193 ? 5.030 7.341 -2.866 1.00 88.38 193 PHE A O 1
ATOM 1590 N N . VAL A 1 194 ? 6.915 8.541 -2.576 1.00 86.25 194 VAL A N 1
ATOM 1591 C CA . VAL A 1 194 ? 7.412 8.448 -3.949 1.00 86.25 194 VAL A CA 1
ATOM 1592 C C . VAL A 1 194 ? 7.597 6.990 -4.365 1.00 86.25 194 VAL A C 1
ATOM 1594 O O . VAL A 1 194 ? 7.063 6.560 -5.387 1.00 86.25 194 VAL A O 1
ATOM 1597 N N . GLU A 1 195 ? 8.313 6.208 -3.557 1.00 84.62 195 GLU A N 1
ATOM 1598 C CA . GLU A 1 195 ? 8.577 4.800 -3.841 1.00 84.62 195 GLU A CA 1
ATOM 1599 C C . GLU A 1 195 ? 7.286 3.975 -3.912 1.00 84.62 195 GLU A C 1
ATOM 1601 O O . GLU A 1 195 ? 7.074 3.241 -4.879 1.00 84.62 195 GLU A O 1
ATOM 1606 N N . ASN A 1 196 ? 6.391 4.125 -2.932 1.00 86.94 196 ASN A N 1
ATOM 1607 C CA . ASN A 1 196 ? 5.116 3.410 -2.905 1.00 86.94 196 ASN A CA 1
ATOM 1608 C C . ASN A 1 196 ? 4.245 3.758 -4.112 1.00 86.94 196 ASN A C 1
ATOM 1610 O O . ASN A 1 196 ? 3.662 2.859 -4.722 1.00 86.94 196 ASN A O 1
ATOM 1614 N N . TYR A 1 197 ? 4.179 5.041 -4.473 1.00 87.19 197 TYR A N 1
ATOM 1615 C CA . TYR A 1 197 ? 3.407 5.497 -5.621 1.00 87.19 197 TYR A CA 1
ATOM 1616 C C . TYR A 1 197 ? 3.962 4.907 -6.921 1.00 87.19 197 TYR A C 1
ATOM 1618 O O . TYR A 1 197 ? 3.216 4.335 -7.719 1.00 87.19 197 TYR A O 1
ATOM 1626 N N . ARG A 1 198 ? 5.284 4.968 -7.117 1.00 85.75 198 ARG A N 1
ATOM 1627 C CA . ARG A 1 198 ? 5.950 4.363 -8.277 1.00 85.75 198 ARG A CA 1
ATOM 1628 C C . ARG A 1 198 ? 5.677 2.861 -8.355 1.00 85.75 198 ARG A C 1
ATOM 1630 O O . ARG A 1 198 ? 5.305 2.359 -9.413 1.00 85.75 198 ARG A O 1
ATOM 1637 N N . ASN A 1 199 ? 5.809 2.148 -7.238 1.00 88.31 199 ASN A N 1
ATOM 1638 C CA . ASN A 1 199 ? 5.572 0.706 -7.180 1.00 88.31 199 ASN A CA 1
ATOM 1639 C C . ASN A 1 199 ? 4.115 0.357 -7.513 1.00 88.31 199 ASN A C 1
ATOM 1641 O O . ASN A 1 199 ? 3.870 -0.599 -8.246 1.00 88.31 199 ASN A O 1
ATOM 1645 N N . GLN A 1 200 ? 3.150 1.158 -7.052 1.00 88.81 200 GLN A N 1
ATOM 1646 C CA . GLN A 1 200 ? 1.750 1.004 -7.442 1.00 88.81 200 GLN A CA 1
ATOM 1647 C C . GLN A 1 200 ? 1.578 1.138 -8.961 1.00 88.81 200 GLN A C 1
ATOM 1649 O O . GLN A 1 200 ? 0.933 0.289 -9.575 1.00 88.81 200 GLN A O 1
ATOM 1654 N N . LYS A 1 201 ? 2.180 2.160 -9.582 1.00 89.19 201 LYS A N 1
ATOM 1655 C CA . LYS A 1 201 ? 2.105 2.352 -11.038 1.00 89.19 201 LYS A CA 1
ATOM 1656 C C . LYS A 1 201 ? 2.728 1.202 -11.816 1.00 89.19 201 LYS A C 1
ATOM 1658 O O . LYS A 1 201 ? 2.134 0.737 -12.781 1.00 89.19 201 LYS A O 1
ATOM 1663 N N . LEU A 1 202 ? 3.852 0.667 -11.356 1.00 91.62 202 LEU A N 1
ATOM 1664 C CA . LEU A 1 202 ? 4.477 -0.506 -11.971 1.00 91.62 202 LEU A CA 1
ATOM 1665 C C . LEU A 1 202 ? 3.587 -1.757 -11.857 1.00 91.62 202 LEU A C 1
ATOM 1667 O O . LEU A 1 202 ? 3.430 -2.485 -12.833 1.00 91.62 202 LEU A O 1
ATOM 1671 N N . VAL A 1 203 ? 2.920 -1.961 -10.717 1.00 92.38 203 VAL A N 1
ATOM 1672 C CA . VAL A 1 203 ? 1.933 -3.044 -10.528 1.00 92.38 203 VAL A CA 1
ATOM 1673 C C . VAL A 1 203 ? 0.703 -2.884 -11.433 1.00 92.38 203 VAL A C 1
ATOM 1675 O O . VAL A 1 203 ? 0.141 -3.887 -11.892 1.00 92.38 203 VAL A O 1
ATOM 1678 N N . GLU A 1 204 ? 0.260 -1.648 -11.679 1.00 91.25 204 GLU A N 1
ATOM 1679 C CA . GLU A 1 204 ? -0.821 -1.323 -12.623 1.00 91.25 204 GLU A CA 1
ATOM 1680 C C . GLU A 1 204 ? -0.405 -1.616 -14.073 1.00 91.25 204 GLU A C 1
ATOM 1682 O O . GLU A 1 204 ? -1.201 -2.173 -14.826 1.00 91.25 204 GLU A O 1
ATOM 1687 N N . LEU A 1 205 ? 0.854 -1.337 -14.425 1.00 92.88 205 LEU A N 1
ATOM 1688 C CA . LEU A 1 205 ? 1.460 -1.637 -15.729 1.00 92.88 205 LEU A CA 1
ATOM 1689 C C . LEU A 1 205 ? 1.802 -3.127 -15.925 1.00 92.88 205 LEU A C 1
ATOM 1691 O O . LEU A 1 205 ? 2.241 -3.526 -16.999 1.00 92.88 205 LEU A O 1
ATOM 1695 N N . GLY A 1 206 ? 1.583 -3.969 -14.910 1.00 93.56 206 GLY A N 1
ATOM 1696 C CA . GLY A 1 206 ? 1.800 -5.413 -15.000 1.00 93.56 206 GLY A CA 1
ATOM 1697 C C . GLY A 1 206 ? 3.221 -5.870 -14.674 1.00 93.56 206 GLY A C 1
ATOM 1698 O O . GLY A 1 206 ? 3.556 -7.009 -14.981 1.00 93.56 206 GLY A O 1
ATOM 1699 N N . TYR A 1 207 ? 4.025 -5.027 -14.026 1.00 94.44 207 TYR A N 1
ATOM 1700 C CA . TYR A 1 207 ? 5.364 -5.358 -13.541 1.00 94.44 207 TYR A CA 1
ATOM 1701 C C . TYR A 1 207 ? 5.357 -5.743 -12.060 1.00 94.44 207 TYR A C 1
ATOM 1703 O O . TYR A 1 207 ? 4.469 -5.364 -11.290 1.00 94.44 207 TYR A O 1
ATOM 1711 N N . ASN A 1 208 ? 6.390 -6.473 -11.645 1.00 93.75 208 ASN A N 1
ATOM 1712 C CA . ASN A 1 208 ? 6.659 -6.780 -10.249 1.00 93.75 208 ASN A CA 1
ATOM 1713 C C . ASN A 1 208 ? 7.843 -5.945 -9.725 1.00 93.75 208 ASN A C 1
ATOM 1715 O O . ASN A 1 208 ? 8.993 -6.371 -9.861 1.00 93.75 208 ASN A O 1
ATOM 1719 N N . PRO A 1 209 ? 7.592 -4.790 -9.076 1.00 91.19 209 PRO A N 1
ATOM 1720 C CA . PRO A 1 209 ? 8.661 -3.970 -8.504 1.00 91.19 209 PRO A CA 1
ATOM 1721 C C . PRO A 1 209 ? 9.332 -4.613 -7.281 1.00 91.19 209 PRO A C 1
ATOM 1723 O O . PRO A 1 209 ? 10.342 -4.109 -6.802 1.00 91.19 209 PRO A O 1
ATOM 1726 N N . TYR A 1 210 ? 8.778 -5.715 -6.770 1.00 90.94 210 TYR A N 1
ATOM 1727 C CA . TYR A 1 210 ? 9.245 -6.423 -5.579 1.00 90.94 210 TYR A CA 1
ATOM 1728 C C . TYR A 1 210 ? 10.132 -7.632 -5.913 1.00 90.94 210 TYR A C 1
ATOM 1730 O O . TYR A 1 210 ? 10.639 -8.300 -5.011 1.00 90.94 210 TYR A O 1
ATOM 1738 N N . LYS A 1 211 ? 10.309 -7.951 -7.203 1.00 88.31 211 LYS A N 1
ATOM 1739 C CA . LYS A 1 211 ? 11.152 -9.062 -7.658 1.00 88.31 211 LYS A CA 1
ATOM 1740 C C . LYS A 1 211 ? 12.617 -8.739 -7.348 1.00 88.31 211 LYS A C 1
ATOM 1742 O O . LYS A 1 211 ? 13.135 -7.713 -7.783 1.00 88.31 211 LYS A O 1
ATOM 1747 N N . ARG A 1 212 ? 13.296 -9.621 -6.608 1.00 80.31 212 ARG A N 1
ATOM 1748 C CA . ARG A 1 212 ? 14.719 -9.474 -6.260 1.00 80.31 212 ARG A CA 1
ATOM 1749 C C . ARG A 1 212 ? 15.599 -9.777 -7.475 1.00 80.31 212 ARG A C 1
ATOM 1751 O O . ARG A 1 212 ? 16.078 -10.893 -7.640 1.00 80.31 212 ARG A O 1
ATOM 1758 N N . VAL A 1 213 ? 15.789 -8.782 -8.330 1.00 78.56 213 VAL A N 1
ATOM 1759 C CA . VAL A 1 213 ? 16.721 -8.810 -9.465 1.00 78.56 213 VAL A CA 1
ATOM 1760 C C . VAL A 1 213 ? 17.737 -7.686 -9.299 1.00 78.56 213 VAL A C 1
ATOM 1762 O O . VAL A 1 213 ? 17.405 -6.621 -8.782 1.00 78.56 213 VAL A O 1
ATOM 1765 N N . ILE A 1 214 ? 18.990 -7.909 -9.699 1.00 75.19 214 ILE A N 1
ATOM 1766 C CA . ILE A 1 214 ? 19.985 -6.831 -9.746 1.00 75.19 214 ILE A CA 1
ATOM 1767 C C . ILE A 1 214 ? 19.665 -6.008 -10.995 1.00 75.19 214 ILE A C 1
ATOM 1769 O O . ILE A 1 214 ? 20.060 -6.376 -12.098 1.00 75.19 214 ILE A O 1
ATOM 1773 N N . TYR A 1 215 ? 18.913 -4.922 -10.831 1.00 76.19 215 TYR A N 1
ATOM 1774 C CA . TYR A 1 215 ? 18.572 -4.007 -11.917 1.00 76.19 215 TYR A CA 1
ATOM 1775 C C . TYR A 1 215 ? 19.086 -2.602 -11.603 1.00 76.19 215 TYR A C 1
ATOM 1777 O O . TYR A 1 215 ? 19.077 -2.152 -10.459 1.00 76.19 215 TYR A O 1
ATOM 1785 N N . ASN A 1 216 ? 19.537 -1.902 -12.639 1.00 83.00 216 ASN A N 1
ATOM 1786 C CA . ASN A 1 216 ? 19.950 -0.511 -12.553 1.00 83.00 216 ASN A CA 1
ATOM 1787 C C . ASN A 1 216 ? 19.303 0.241 -13.720 1.00 83.00 216 ASN A C 1
ATOM 1789 O O . ASN A 1 216 ? 19.730 0.089 -14.865 1.00 83.00 216 ASN A O 1
ATOM 1793 N N . LEU A 1 217 ? 18.248 1.007 -13.423 1.00 85.19 217 LEU A N 1
ATOM 1794 C CA . LEU A 1 217 ? 17.521 1.785 -14.431 1.00 85.19 217 LEU A CA 1
ATOM 1795 C C . LEU A 1 217 ? 18.439 2.802 -15.119 1.00 85.19 217 LEU A C 1
ATOM 1797 O O . LEU A 1 217 ? 18.388 2.904 -16.339 1.00 85.19 217 LEU A O 1
ATOM 1801 N N . HIS A 1 218 ? 19.321 3.474 -14.369 1.00 86.69 218 HIS A N 1
ATOM 1802 C CA . HIS A 1 218 ? 20.290 4.421 -14.929 1.00 86.69 218 HIS A CA 1
ATOM 1803 C C . HIS A 1 218 ? 21.214 3.763 -15.946 1.00 86.69 218 HIS A C 1
ATOM 1805 O O . HIS A 1 218 ? 21.443 4.332 -16.999 1.00 86.69 218 HIS A O 1
ATOM 1811 N N . LYS A 1 219 ? 21.704 2.550 -15.665 1.00 89.12 219 LYS A N 1
ATOM 1812 C CA . LYS A 1 219 ? 22.553 1.817 -16.616 1.00 89.12 219 LYS A CA 1
ATOM 1813 C C . LYS A 1 219 ? 21.767 1.331 -17.835 1.00 89.12 219 LYS A C 1
ATOM 1815 O O . LYS A 1 219 ? 22.267 1.366 -18.946 1.00 89.12 219 LYS A O 1
ATOM 1820 N N . LYS A 1 220 ? 20.541 0.838 -17.635 1.00 87.56 220 LYS A N 1
ATOM 1821 C CA . LYS A 1 220 ? 19.716 0.291 -18.725 1.00 87.56 220 LYS A CA 1
ATOM 1822 C C . LYS A 1 220 ? 19.329 1.354 -19.757 1.00 87.56 220 LYS A C 1
ATOM 1824 O O . LYS A 1 220 ? 19.196 1.028 -20.931 1.00 87.56 220 LYS A O 1
ATOM 1829 N N . PHE A 1 221 ? 19.113 2.584 -19.304 1.00 90.44 221 PHE A N 1
ATOM 1830 C CA . PHE A 1 221 ? 18.646 3.696 -20.125 1.00 90.44 221 PHE A CA 1
ATOM 1831 C C . PHE A 1 221 ? 19.699 4.804 -20.253 1.00 90.44 221 PHE A C 1
ATOM 1833 O O . PHE A 1 221 ? 19.330 5.949 -20.476 1.00 90.44 221 PHE A O 1
ATOM 1840 N N . GLU A 1 222 ? 20.991 4.483 -20.110 1.00 92.62 222 GLU A N 1
ATOM 1841 C CA . GLU A 1 222 ? 22.069 5.486 -20.070 1.00 92.62 222 GLU A CA 1
ATOM 1842 C C . GLU A 1 222 ? 22.136 6.366 -21.329 1.00 92.62 222 GLU A C 1
ATOM 1844 O O . GLU A 1 222 ? 22.431 7.555 -21.223 1.00 92.62 222 GLU A O 1
ATOM 1849 N N . ASP A 1 223 ? 21.763 5.808 -22.484 1.00 92.81 223 ASP A N 1
ATOM 1850 C CA . ASP A 1 223 ? 21.722 6.504 -23.776 1.00 92.81 223 ASP A CA 1
ATOM 1851 C C . ASP A 1 223 ? 20.376 7.204 -24.070 1.00 92.81 223 ASP A C 1
ATOM 1853 O O . ASP A 1 223 ? 20.211 7.827 -25.119 1.00 92.81 223 ASP A O 1
ATOM 1857 N N . ASP A 1 224 ? 19.382 7.104 -23.180 1.00 93.44 224 ASP A N 1
ATOM 1858 C CA . ASP A 1 224 ? 18.067 7.732 -23.357 1.00 93.44 224 ASP A CA 1
ATOM 1859 C C . ASP A 1 224 ? 18.000 9.061 -22.597 1.00 93.44 224 ASP A C 1
ATOM 1861 O O . ASP A 1 224 ? 17.680 9.106 -21.407 1.00 93.44 224 ASP A O 1
ATOM 1865 N N . GLU A 1 225 ? 18.301 10.163 -23.289 1.00 91.50 225 GLU A N 1
ATOM 1866 C CA . GLU A 1 225 ? 18.370 11.503 -22.688 1.00 91.50 225 GLU A CA 1
ATOM 1867 C C . GLU A 1 225 ? 17.087 11.903 -21.943 1.00 91.50 225 GLU A C 1
ATOM 1869 O O . GLU A 1 225 ? 17.149 12.533 -20.885 1.00 91.50 225 GLU A O 1
ATOM 1874 N N . GLU A 1 226 ? 15.918 11.528 -22.468 1.00 91.25 226 GLU A N 1
ATOM 1875 C CA . GLU A 1 226 ? 14.624 11.852 -21.866 1.00 91.25 226 GLU A CA 1
ATOM 1876 C C . GLU A 1 226 ? 14.434 11.096 -20.547 1.00 91.25 226 GLU A C 1
ATOM 1878 O O . GLU A 1 226 ? 14.106 11.697 -19.518 1.00 91.25 226 GLU A O 1
ATOM 1883 N N . ILE A 1 227 ? 14.692 9.786 -20.550 1.00 88.75 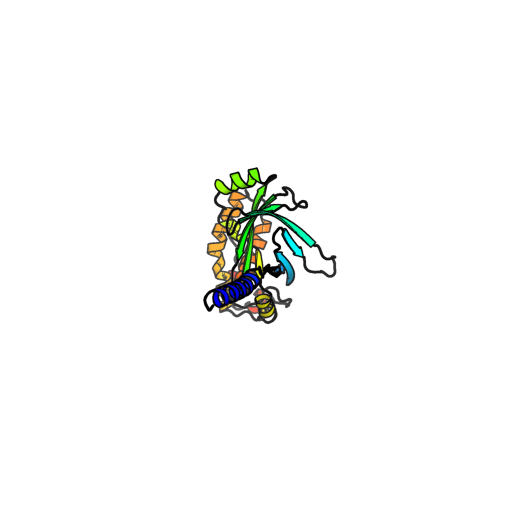227 ILE A N 1
ATOM 1884 C CA . ILE A 1 227 ? 14.604 8.964 -19.342 1.00 88.75 227 ILE A CA 1
ATOM 1885 C C . ILE A 1 227 ? 15.659 9.386 -18.325 1.00 88.75 227 ILE A C 1
ATOM 1887 O O . ILE A 1 227 ? 15.329 9.522 -17.149 1.00 88.75 227 ILE A O 1
ATOM 1891 N N . MET A 1 228 ? 16.898 9.636 -18.743 1.00 90.94 228 MET A N 1
ATOM 1892 C CA . MET A 1 228 ? 17.970 10.046 -17.835 1.00 90.94 228 MET A CA 1
ATOM 1893 C C . MET A 1 228 ? 17.698 11.408 -17.213 1.00 90.94 228 MET A C 1
ATOM 1895 O O . MET A 1 228 ? 17.922 11.586 -16.013 1.00 90.94 228 MET A O 1
ATOM 1899 N N . LYS A 1 229 ? 17.148 12.355 -17.982 1.00 89.38 229 LYS A N 1
ATOM 1900 C CA . LYS A 1 229 ? 16.680 13.632 -17.442 1.00 89.38 229 LYS A CA 1
ATOM 1901 C C . LYS A 1 229 ? 15.641 13.406 -16.353 1.00 89.38 229 LYS A C 1
ATOM 1903 O O . LYS A 1 229 ? 15.777 13.970 -15.273 1.00 89.38 229 LYS A O 1
ATOM 1908 N N . LEU A 1 230 ? 14.641 12.559 -16.600 1.00 86.00 230 LEU A N 1
ATOM 1909 C CA . LEU A 1 230 ? 13.632 12.251 -15.593 1.00 86.00 230 LEU A CA 1
ATOM 1910 C C . LEU A 1 230 ? 14.266 11.550 -14.384 1.00 86.00 230 LEU A C 1
ATOM 1912 O O . LEU A 1 230 ? 14.117 12.030 -13.268 1.00 86.00 230 LEU A O 1
ATOM 1916 N N . LEU A 1 231 ? 15.015 10.462 -14.556 1.00 84.50 231 LEU A N 1
ATOM 1917 C CA . LEU A 1 231 ? 15.620 9.705 -13.450 1.00 84.50 231 LEU A CA 1
ATOM 1918 C C . LEU A 1 231 ? 16.530 10.552 -12.545 1.00 84.50 231 LEU A C 1
ATOM 1920 O O . LEU A 1 231 ? 16.597 10.271 -11.350 1.00 84.50 231 LEU A O 1
ATOM 1924 N N . ASN A 1 232 ? 17.201 11.566 -13.097 1.00 84.44 232 ASN A N 1
ATOM 1925 C CA . ASN A 1 232 ? 18.102 12.453 -12.356 1.00 84.44 232 ASN A CA 1
ATOM 1926 C C . ASN A 1 232 ? 17.441 13.737 -11.845 1.00 84.44 232 ASN A C 1
ATOM 1928 O O . ASN A 1 232 ? 18.017 14.420 -11.000 1.00 84.44 232 ASN A O 1
ATOM 1932 N N . GLU A 1 233 ? 16.271 14.101 -12.365 1.00 80.75 233 GLU A N 1
ATOM 1933 C CA . GLU A 1 233 ? 15.558 15.287 -11.912 1.00 80.75 233 GLU A CA 1
ATOM 1934 C C . GLU A 1 233 ? 15.115 15.101 -10.459 1.00 80.75 233 GLU A C 1
ATOM 1936 O O . GLU A 1 233 ? 14.385 14.168 -10.109 1.00 80.75 233 GLU A O 1
ATOM 1941 N N . GLU A 1 234 ? 15.584 16.020 -9.617 1.00 72.62 234 GLU A N 1
ATOM 1942 C CA . GLU A 1 234 ? 15.157 16.130 -8.234 1.00 72.62 234 GLU A CA 1
ATOM 1943 C C . GLU A 1 234 ? 13.643 16.331 -8.187 1.00 72.62 234 GLU A C 1
ATOM 1945 O O . GLU A 1 234 ? 13.081 17.145 -8.924 1.00 72.62 234 GLU A O 1
ATOM 1950 N N . ILE A 1 235 ? 12.977 15.593 -7.302 1.00 66.94 235 ILE A N 1
ATOM 1951 C CA . ILE A 1 235 ? 11.561 15.817 -7.037 1.00 66.94 235 ILE A CA 1
ATOM 1952 C C . ILE A 1 235 ? 11.476 17.128 -6.257 1.00 66.94 235 ILE A C 1
ATOM 1954 O O . ILE A 1 235 ? 11.677 17.149 -5.046 1.00 66.94 235 ILE A O 1
ATOM 1958 N N . LYS A 1 236 ? 11.259 18.225 -6.982 1.00 63.25 236 LYS A N 1
ATOM 1959 C CA . LYS A 1 236 ? 11.067 19.556 -6.409 1.00 63.25 236 LYS A CA 1
ATOM 1960 C C . LYS A 1 236 ? 9.646 19.674 -5.865 1.00 63.25 236 LYS A C 1
ATOM 1962 O O . LYS A 1 236 ? 8.715 19.168 -6.489 1.00 63.25 236 LYS A O 1
ATOM 1967 N N . PHE A 1 237 ? 9.527 20.330 -4.715 1.00 61.78 237 PHE A N 1
ATOM 1968 C CA . PHE A 1 237 ? 8.276 20.668 -4.038 1.00 61.78 237 PHE A CA 1
ATOM 1969 C C . PHE A 1 237 ? 8.108 22.180 -4.054 1.00 61.78 237 PHE A C 1
ATOM 1971 O O . PHE A 1 237 ? 9.127 22.870 -3.807 1.00 61.78 237 PHE A O 1
#

Foldseek 3Di:
DPPVVVVVVVVVVVVVVVVVVPPPPPCPVPFAKWWAADPLLFIKIWTDDPFWIWTWDGDDPPDDIDIFIKTFPDDPDPFWTWIAGPVDVLGIFIKGWDDDPFKIKIFTQDGDNDPVVRNVVVVVDDGDPLSVLRIGIIGHPVLVVLQVVFAEPQPDDPVLLVVLLVCLPVLLVSLVVVCVVCVNPPVVVSVVSSVVSSQVSCSVVRHRHSDPDPDDPCVVCVVPPVSNCSVPDDSDD

Secondary structure (DSSP, 8-state):
--SHHHHHHHHHHHHHHHTTS--------PPPEEEEE-TTS-EEEEEE-SSEEEEEPPPBTTB---EEEEEEEEE-SSSEEEEE-TTSSS-EEEEEEEE-SSEEEEEEEEEESSHHHHHHHHHH-PPPGGGGGGPEEEE-HHHHHHHHTS--GGG--HHHHHHTTTTHHHHHHHHHHHHHHTTT--THHHHHHHHHHHHHHHHHTT--TTS-----HHHHTTT-HHHHHHHHS----

pLDDT: mean 82.89, std 15.69, range [34.44, 97.19]

Radius of gyration: 25.4 Å; chains: 1; bounding box: 88×62×47 Å

Sequence (237 aa):
MNKIKYIIISFFILTFVSCKAQNSIENKETPQVWYSYNTEGELGSCTFYKDKIVFKSPITSESEKSVSVTYIEKRLNTQHLIVRNDLKKPPYAVIKIEKGASILKMSSVITGSSVSSLEESFKENTPPAWMSLIERHWYTKEKTDRLEKAPGLDELKREDLLTSLQWRPPLSEKLQQYLEDTKNERPFMIYRFVENYRNQKLVELGYNPYKRVIYNLHKKFEDDEEIMKLLNEEIKF